Protein 6OTN (pdb70)

Sequence (282 aa):
TIEAVKRKIQVLQQQADDAEERAERLQREVEGERRAREQAEAEVASLNRRIQLVEEELDRAQERLATALRKIQVLQQQADDAEERAERLQREVEGERRAREQAEAEVASLNRRIQLVEEELDRAQERLATALQKLETIEAVKRKIQVLQQQADDAEERAERLQREVEGERRAREQAEAEVASLNRRIQLVEEELDRAQERLATALQKLEECEAVKRKIQVLQQQADDAEERAERLQREVEGERRAREQAEAEVASLNRRIQLVEEELDRAQERLATALQKLE

InterPro domains:
  IPR000533 Tropomyosin [PF00261] (68-284)
  IPR000533 Tropomyosin [PR00194] (85-102)
  IPR000533 Tropomyosin [PR00194] (121-141)
  IPR000533 Tropomyosin [PR00194] (146-174)
  I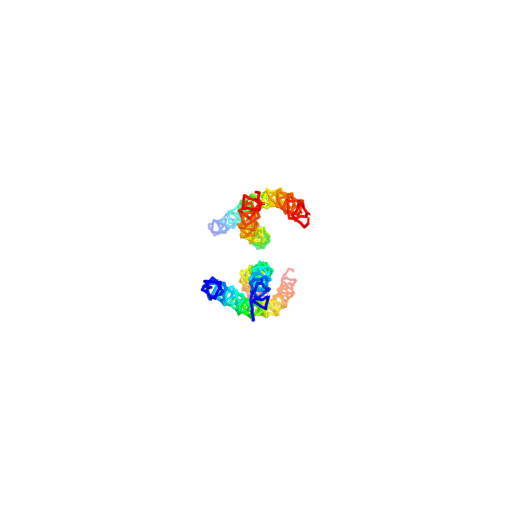PR000533 Tropomyosin [PR00194] (176-199)
  IPR000533 Tropomyosin [PR00194] (232-257)
  IPR000533 Tropomyosin [PS00326] (233-241)

Secondary structure (DSSP, 8-state):
-HHHHHHHHHHHHHHHHHHHHHHHHHHHHHHHHHHHHHHHHHHHHHHHHHHHHHHHHHHHHHHHHHHH-/-HHHHHHHHHHHHHHHHHHHHHHHHHHHHHHHHHHHHHHHHHHHHHHHHHHHHHHHHHHHHHHHTT-/-HHHHHHHHHHHHHHHHHHHHHHHHHHHHHHHHHHHHHHHHHHHHHHHHHHHHHHHHHHHHHHHHHHHHHHHHT-/--HHHHHHHHHHHHHHHHHHHHHHHHHHHHHHHHHHHHHHHHHHHHHHHHHHHHHHHHHHHHHHHHHHHH-

Radius of gyration: 32.32 Å; Cα contacts (8 Å, |Δi|>4): 222; chains: 4; bounding box: 30×49×116 Å

GO terms:
  GO:0001725 stress fiber (C, IDA)
  GO:0005515 protein binding (F, IPI)
  GO:0005739 mitochondrion (C, HTP)
  GO:0005829 cytosol (C, TAS)
  GO:0005856 cytoskeleton (C, TAS)
  GO:0005862 muscle thin filament tropomyosin (C, TAS)
  GO:0070062 extracellular exosome (C, HDA)

Organism: Homo sapiens (NCBI:txid9606)

Structure (mmCIF, N/CA/C/O backbone):
data_6OTN
#
_entry.id   6OTN
#
_cell.length_a   97.201
_cell.length_b   97.201
_cell.length_c   93.100
_cell.angle_alpha   90.000
_cell.angle_beta   90.000
_cell.angle_gamma   90.000
#
_symmetry.space_group_name_H-M   'P 43 21 2'
#
loop_
_entity.id
_entity.type
_entity.pdbx_description
1 polymer 'Tropomyosin alpha-3 chain'
2 non-polymer 'SULFATE ION'
3 water water
#
loop_
_atom_site.group_PDB
_atom_site.id
_atom_site.type_symbol
_atom_site.label_atom_id
_atom_site.label_alt_id
_atom_site.label_comp_id
_atom_site.label_asym_id
_atom_site.label_entity_id
_atom_site.label_seq_id
_atom_site.pdbx_PDB_ins_code
_atom_site.Cartn_x
_atom_site.Cartn_y
_atom_site.Cartn_z
_atom_site.occupancy
_atom_site.B_iso_or_equiv
_atom_site.auth_seq_id
_atom_site.auth_comp_id
_atom_site.auth_asym_id
_atom_site.auth_atom_id
_atom_site.pdbx_PDB_model_num
ATOM 1 N N . THR A 1 7 ? 68.407 62.229 82.641 1.00 131.69 6 THR A N 1
ATOM 2 C CA . THR A 1 7 ? 67.705 62.885 81.546 1.00 130.32 6 THR A CA 1
ATOM 3 C C . THR A 1 7 ? 68.675 63.618 80.633 1.00 129.62 6 THR A C 1
ATOM 4 O O . THR A 1 7 ? 68.431 63.761 79.434 1.00 128.79 6 THR A O 1
ATOM 8 N N . ILE A 1 8 ? 69.781 64.084 81.214 1.00 130.98 7 ILE A N 1
ATOM 9 C CA . ILE A 1 8 ? 70.782 64.802 80.434 1.00 126.98 7 ILE A CA 1
ATOM 10 C C . ILE A 1 8 ? 71.446 63.859 79.437 1.00 124.38 7 ILE A C 1
ATOM 11 O O . ILE A 1 8 ? 71.546 64.158 78.241 1.00 120.55 7 ILE A O 1
ATOM 16 N N . GLU A 1 9 ? 71.914 62.706 79.920 1.00 124.35 8 GLU A N 1
ATOM 17 C CA . GLU A 1 9 ? 72.558 61.732 79.051 1.00 118.33 8 GLU A CA 1
ATOM 18 C C . GLU A 1 9 ? 71.561 61.108 78.082 1.00 110.44 8 GLU A C 1
ATOM 19 O O . GLU A 1 9 ? 71.932 60.752 76.958 1.00 117.36 8 GLU A O 1
ATOM 25 N N . ALA A 1 10 ? 70.294 60.982 78.491 1.00 99.15 9 ALA A N 1
ATOM 26 C CA . ALA A 1 10 ? 69.279 60.405 77.616 1.00 94.92 9 ALA A CA 1
ATOM 27 C C . ALA A 1 10 ? 68.999 61.273 76.398 1.00 94.10 9 ALA A C 1
ATOM 28 O O . ALA A 1 10 ? 68.467 60.769 75.403 1.00 90.85 9 ALA A O 1
ATOM 30 N N . VAL A 1 11 ? 69.346 62.555 76.448 1.00 93.58 10 VAL A N 1
ATOM 31 C CA . VAL A 1 11 ? 69.158 63.431 75.299 1.00 84.84 10 VAL A CA 1
ATOM 32 C C . VAL A 1 11 ? 70.391 63.409 74.408 1.00 83.87 10 VAL A C 1
ATOM 33 O O . VAL A 1 11 ? 70.282 63.418 73.179 1.00 79.23 10 VAL A O 1
ATOM 37 N N . LYS A 1 12 ? 71.573 63.360 75.026 1.00 79.57 11 LYS A N 1
ATOM 38 C CA . LYS A 1 12 ? 72.807 63.188 74.270 1.00 84.03 11 LYS A CA 1
ATOM 39 C C . LYS A 1 12 ? 72.858 61.824 73.593 1.00 84.69 11 LYS A C 1
ATOM 40 O O . LYS A 1 12 ? 73.456 61.688 72.520 1.00 83.17 11 LYS A O 1
ATOM 46 N N . ARG A 1 13 ? 72.229 60.809 74.194 1.00 88.54 12 ARG A N 1
ATOM 47 C CA . ARG A 1 13 ? 72.222 59.480 73.595 1.00 82.53 12 ARG A CA 1
ATOM 48 C C . ARG A 1 13 ? 71.150 59.350 72.520 1.00 70.83 12 ARG A C 1
ATOM 49 O O . ARG A 1 13 ? 71.383 58.713 71.487 1.00 65.45 12 ARG A O 1
ATOM 57 N N . LYS A 1 14 ? 69.970 59.932 72.747 1.00 70.52 13 LYS A N 1
ATOM 58 C CA . LYS A 1 14 ? 68.936 59.915 71.716 1.00 77.16 13 LYS A CA 1
ATOM 59 C C . LYS A 1 14 ? 69.413 60.636 70.461 1.00 72.59 13 LYS A C 1
ATOM 60 O O . LYS A 1 14 ? 69.114 60.214 69.337 1.00 64.15 13 LYS A O 1
ATOM 66 N N . ILE A 1 15 ? 70.188 61.708 70.639 1.00 68.26 14 ILE A N 1
ATOM 67 C CA . ILE A 1 15 ? 70.738 62.439 69.503 1.00 64.09 14 ILE A CA 1
ATOM 68 C C . ILE A 1 15 ? 71.770 61.590 68.769 1.00 65.27 14 ILE A C 1
ATOM 69 O O . ILE A 1 15 ? 71.816 61.574 67.534 1.00 69.40 14 ILE A O 1
ATOM 74 N N . GLN A 1 16 ? 72.609 60.867 69.515 1.00 71.36 15 GLN A N 1
ATOM 75 C CA . GLN A 1 16 ? 73.623 60.021 68.890 1.00 74.88 15 GLN A CA 1
ATOM 76 C C . GLN A 1 16 ? 72.997 58.890 68.086 1.00 74.43 15 GLN A C 1
ATOM 77 O O . GLN A 1 16 ? 73.450 58.584 66.977 1.00 76.59 15 GLN A O 1
ATOM 83 N N . VAL A 1 17 ? 71.953 58.257 68.625 1.00 74.99 16 VAL A N 1
ATOM 84 C CA . VAL A 1 17 ? 71.338 57.132 67.928 1.00 73.10 16 VAL A CA 1
ATOM 85 C C . VAL A 1 17 ? 70.622 57.606 66.667 1.00 69.27 16 VAL A C 1
ATOM 86 O O . VAL A 1 17 ? 70.626 56.917 65.640 1.00 65.93 16 VAL A O 1
ATOM 90 N N . LEU A 1 18 ? 70.019 58.796 66.714 1.00 69.03 17 LEU A N 1
ATOM 91 C CA . LEU A 1 18 ? 69.343 59.329 65.535 1.00 59.34 17 LEU A CA 1
ATOM 92 C C . LEU A 1 18 ? 70.336 59.751 64.459 1.00 65.81 17 LEU A C 1
ATOM 93 O O . LEU A 1 18 ? 70.072 59.578 63.264 1.00 71.25 17 LEU A O 1
ATOM 98 N N . GLN A 1 19 ? 71.483 60.307 64.858 1.00 64.51 18 GLN A N 1
ATOM 99 C CA . GLN A 1 19 ? 72.482 60.696 63.869 1.00 64.68 18 GLN A CA 1
ATOM 100 C C . GLN A 1 19 ? 73.161 59.483 63.242 1.00 62.02 18 GLN A C 1
ATOM 101 O O . GLN A 1 19 ? 73.503 59.510 62.053 1.00 54.19 18 GLN A O 1
ATOM 107 N N . GLN A 1 20 ? 73.357 58.411 64.015 1.00 57.07 19 GLN A N 1
ATOM 108 C CA . GLN A 1 20 ? 73.914 57.188 63.449 1.00 55.77 19 GLN A CA 1
ATOM 109 C C . GLN A 1 20 ? 72.940 56.540 62.475 1.00 57.31 19 GLN A C 1
ATOM 110 O O . GLN A 1 20 ? 73.363 55.927 61.488 1.00 61.23 19 GLN A O 1
ATOM 116 N N . GLN A 1 21 ? 71.639 56.657 62.744 1.00 57.53 20 GLN A N 1
ATOM 117 C CA . GLN A 1 21 ? 70.629 56.133 61.830 1.00 55.27 20 GLN A CA 1
ATOM 118 C C . GLN A 1 21 ? 70.700 56.830 60.475 1.00 49.38 20 GLN A C 1
ATOM 119 O O . GLN A 1 21 ? 70.639 56.182 59.424 1.00 51.93 20 GLN A O 1
ATOM 125 N N . ALA A 1 22 ? 70.829 58.160 60.483 1.00 47.40 21 ALA A N 1
ATOM 126 C CA . ALA A 1 22 ? 70.897 58.906 59.232 1.00 53.37 21 ALA A CA 1
ATOM 127 C C . ALA A 1 22 ? 72.192 58.620 58.481 1.00 55.73 21 ALA A C 1
ATOM 128 O O . ALA A 1 22 ? 72.193 58.536 57.248 1.00 55.14 21 ALA A O 1
ATOM 130 N N . ASP A 1 23 ? 73.304 58.472 59.206 1.00 60.99 22 ASP A N 1
ATOM 131 C CA . ASP A 1 23 ? 74.570 58.144 58.560 1.00 58.26 22 ASP A CA 1
ATOM 132 C C . ASP A 1 23 ? 74.500 56.784 57.876 1.00 59.04 22 ASP A C 1
ATOM 133 O O . ASP A 1 23 ? 74.935 56.630 56.728 1.00 52.59 22 ASP A O 1
ATOM 138 N N . ASP A 1 24 ? 73.960 55.779 58.573 1.00 54.86 23 ASP A N 1
ATOM 139 C CA . ASP A 1 24 ? 73.811 54.459 57.968 1.00 48.25 23 ASP A CA 1
ATOM 140 C C . ASP A 1 24 ? 72.907 54.515 56.744 1.00 45.11 23 ASP A C 1
ATOM 141 O O . ASP A 1 24 ? 73.191 53.878 55.723 1.00 45.54 23 ASP A O 1
ATOM 146 N N . ALA A 1 25 ? 71.809 55.269 56.832 1.00 41.05 24 ALA A N 1
ATOM 147 C CA . ALA A 1 25 ? 70.900 55.397 55.699 1.00 40.95 24 ALA A CA 1
ATOM 148 C C . ALA A 1 25 ? 71.570 56.106 54.529 1.00 51.70 24 ALA A C 1
ATOM 149 O O . ALA A 1 25 ? 71.362 55.737 53.367 1.00 49.36 24 ALA A O 1
ATOM 151 N N . GLU A 1 26 ? 72.376 57.130 54.816 1.00 50.36 25 GLU A N 1
ATOM 152 C CA . GLU A 1 26 ? 73.036 57.866 53.747 1.00 48.46 25 GLU A CA 1
ATOM 153 C C . GLU A 1 26 ? 74.092 57.005 53.063 1.00 56.39 25 GLU A C 1
ATOM 154 O O . GLU A 1 26 ? 74.274 57.086 51.841 1.00 55.55 25 GLU A O 1
ATOM 160 N N . GLU A 1 27 ? 74.790 56.165 53.832 1.00 55.13 26 GLU A N 1
ATOM 161 C CA . GLU A 1 27 ? 75.755 55.241 53.243 1.00 56.00 26 GLU A CA 1
ATOM 162 C C . GLU A 1 27 ? 75.054 54.152 52.443 1.00 54.62 26 GLU A C 1
ATOM 163 O O . GLU A 1 27 ? 75.549 53.728 51.392 1.00 60.02 26 GLU A O 1
ATOM 169 N N . ARG A 1 28 ? 73.906 53.677 52.933 1.00 50.02 27 ARG A N 1
ATOM 170 C CA . ARG A 1 28 ? 73.113 52.723 52.166 1.00 50.49 27 ARG A CA 1
ATOM 171 C C . ARG A 1 28 ? 72.673 53.324 50.839 1.00 46.55 27 ARG A C 1
ATOM 172 O O . ARG A 1 28 ? 72.674 52.640 49.808 1.00 46.66 27 ARG A O 1
ATOM 180 N N . ALA A 1 29 ? 72.304 54.607 50.844 1.00 44.83 28 ALA A N 1
ATOM 181 C CA . ALA A 1 29 ? 71.860 55.258 49.617 1.00 45.32 28 ALA A CA 1
ATOM 182 C C . ALA A 1 29 ? 72.973 55.289 48.577 1.00 47.12 28 ALA A C 1
ATOM 183 O O . ALA A 1 29 ? 72.724 55.068 47.386 1.00 47.35 28 ALA A O 1
ATOM 185 N N . GLU A 1 30 ? 74.207 55.567 49.007 1.00 42.55 29 GLU A N 1
ATOM 186 C CA . GLU A 1 30 ? 75.320 55.569 48.065 1.00 52.23 29 GLU A CA 1
ATOM 187 C C . GLU A 1 30 ? 75.539 54.185 47.466 1.00 55.94 29 GLU A C 1
ATOM 188 O O . GLU A 1 30 ? 75.814 54.062 46.267 1.00 56.83 29 GLU A O 1
ATOM 194 N N . ARG A 1 31 ? 75.411 53.131 48.279 1.00 50.83 30 ARG A N 1
ATOM 195 C CA . ARG A 1 31 ? 75.563 51.782 47.738 1.00 47.60 30 ARG A CA 1
ATOM 196 C C . ARG A 1 31 ? 74.460 51.470 46.735 1.00 44.65 30 ARG A C 1
ATOM 197 O O . ARG A 1 31 ? 74.709 50.842 45.699 1.00 53.46 30 ARG A O 1
ATOM 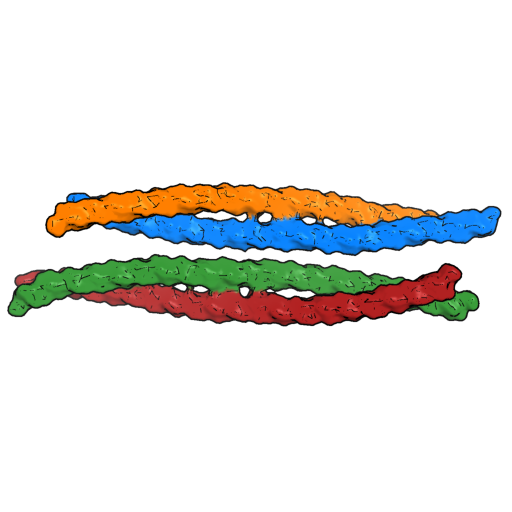205 N N . LEU A 1 32 ? 73.232 51.908 47.025 1.00 39.59 31 LEU A N 1
ATOM 206 C CA . LEU A 1 32 ? 72.116 51.643 46.128 1.00 39.07 31 LEU A CA 1
ATOM 207 C C . LEU A 1 32 ? 72.230 52.445 44.838 1.00 45.23 31 LEU A C 1
ATOM 208 O O . LEU A 1 32 ? 71.777 51.985 43.784 1.00 44.74 31 LEU A O 1
ATOM 213 N N . GLN A 1 33 ? 72.826 53.639 44.898 1.00 45.35 32 GLN A N 1
ATOM 214 C CA . GLN A 1 33 ? 73.019 54.420 43.680 1.00 47.67 32 GLN A CA 1
ATOM 215 C C . GLN A 1 33 ? 73.942 53.697 42.707 1.00 49.15 32 GLN A C 1
ATOM 216 O O . GLN A 1 33 ? 73.696 53.694 41.494 1.00 43.67 32 GLN A O 1
ATOM 222 N N . ARG A 1 34 ? 75.005 53.070 43.223 1.00 43.02 33 ARG A N 1
ATOM 223 C CA . ARG A 1 34 ? 75.866 52.261 42.368 1.00 45.84 33 ARG A CA 1
ATOM 224 C C . ARG A 1 34 ? 75.145 51.001 41.905 1.00 48.72 33 ARG A C 1
ATOM 225 O O . ARG A 1 34 ? 75.398 50.522 40.794 1.00 49.88 33 ARG A O 1
ATOM 233 N N . GLU A 1 35 ? 74.235 50.464 42.734 1.00 54.14 34 GLU A N 1
ATOM 234 C CA . GLU A 1 35 ? 73.440 49.302 42.334 1.00 48.70 34 GLU A CA 1
ATOM 235 C C . GLU A 1 35 ? 72.485 49.652 41.210 1.00 50.77 34 GLU A C 1
ATOM 236 O O . GLU A 1 35 ? 72.270 48.847 40.297 1.00 57.24 34 GLU A O 1
ATOM 242 N N . VAL A 1 36 ? 71.883 50.842 41.269 1.00 42.81 35 VAL A N 1
ATOM 243 C CA . VAL A 1 36 ? 71.029 51.292 40.177 1.00 40.14 35 VAL A CA 1
ATOM 244 C C . VAL A 1 36 ? 71.832 51.376 38.889 1.00 43.08 35 VAL A C 1
ATOM 245 O O . VAL A 1 36 ? 71.401 50.896 37.834 1.00 43.54 35 VAL A O 1
ATOM 249 N N . GLU A 1 37 ? 73.007 52.005 38.957 1.00 39.91 36 GLU A N 1
ATOM 250 C CA . GLU A 1 37 ? 73.836 52.159 37.768 1.00 46.21 36 GLU A CA 1
ATOM 251 C C . GLU A 1 37 ? 74.265 50.810 37.207 1.00 48.51 36 GLU A C 1
ATOM 252 O O . GLU A 1 37 ? 74.333 50.634 35.986 1.00 48.10 36 GLU A O 1
ATOM 258 N N . GLY A 1 38 ? 74.544 49.841 38.082 1.00 41.86 37 GLY A N 1
ATOM 259 C CA . GLY A 1 38 ? 74.912 48.518 37.607 1.00 31.27 37 GLY A CA 1
ATOM 260 C C . GLY A 1 38 ? 73.817 47.874 36.779 1.00 49.86 37 GLY A C 1
ATOM 261 O O . GLY A 1 38 ? 74.087 47.245 35.753 1.00 50.90 37 GLY A O 1
ATOM 262 N N . GLU A 1 39 ? 72.563 48.033 37.207 1.00 37.38 38 GLU A N 1
ATOM 263 C CA . GLU A 1 39 ? 71.449 47.475 36.448 1.00 42.17 38 GLU A CA 1
ATOM 264 C C . GLU A 1 39 ? 71.178 48.284 35.184 1.00 43.44 38 GLU A C 1
ATOM 265 O O . GLU A 1 39 ? 70.829 47.718 34.141 1.00 45.59 38 GLU A O 1
ATOM 271 N N . ARG A 1 40 ? 71.336 49.609 35.254 1.00 34.46 39 ARG A N 1
ATOM 272 C CA . ARG A 1 40 ? 71.118 50.439 34.075 1.00 43.86 39 ARG A CA 1
ATOM 273 C C . ARG A 1 40 ? 72.186 50.191 33.017 1.00 49.63 39 ARG A C 1
ATOM 274 O O . ARG A 1 40 ? 71.883 50.136 31.819 1.00 48.31 39 ARG A O 1
ATOM 282 N N . ARG A 1 41 ? 73.442 50.060 33.443 1.00 39.80 40 ARG A N 1
ATOM 283 C CA . ARG A 1 41 ? 74.522 49.743 32.516 1.00 40.96 40 ARG A CA 1
ATOM 284 C C . ARG A 1 41 ? 74.222 48.457 31.752 1.00 43.41 40 ARG A C 1
ATOM 285 O O . ARG A 1 41 ? 74.365 48.401 30.525 1.00 39.00 40 ARG A O 1
ATOM 293 N N . ALA A 1 42 ? 73.775 47.421 32.463 1.00 38.16 41 ALA A N 1
ATOM 294 C CA . ALA A 1 42 ? 73.423 46.167 31.807 1.00 40.80 41 ALA A CA 1
ATOM 295 C C . ALA A 1 42 ? 72.225 46.342 30.879 1.00 40.40 41 ALA A C 1
ATOM 296 O O . ALA A 1 42 ? 72.188 45.756 29.791 1.00 45.26 41 ALA A O 1
ATOM 298 N N . ARG A 1 43 ? 71.231 47.132 31.297 1.00 42.29 42 ARG A N 1
ATOM 299 C CA . ARG A 1 43 ? 70.069 47.378 30.444 1.00 38.28 42 ARG A CA 1
ATOM 300 C C . ARG A 1 43 ? 70.467 48.047 29.136 1.00 37.73 42 ARG A C 1
ATOM 301 O O . ARG A 1 43 ? 70.066 47.604 28.053 1.00 45.46 42 ARG A O 1
ATOM 309 N N . GLU A 1 44 ? 71.250 49.125 29.217 1.00 37.85 43 GLU A N 1
ATOM 310 C CA . GLU A 1 44 ? 71.620 49.861 28.015 1.00 40.12 43 GLU A CA 1
ATOM 311 C C . GLU A 1 44 ? 72.575 49.069 27.132 1.00 42.14 43 GLU A C 1
ATOM 312 O O . GLU A 1 44 ? 72.628 49.315 25.923 1.00 47.10 43 GLU A O 1
ATOM 318 N N . GLN A 1 45 ? 73.316 48.115 27.702 1.00 44.46 44 GLN A N 1
ATOM 319 C CA . GLN A 1 45 ? 74.072 47.177 26.878 1.00 42.92 44 GLN A CA 1
ATOM 320 C C . GLN A 1 45 ? 73.139 46.286 26.066 1.00 44.41 44 GLN A C 1
ATOM 321 O O . GLN A 1 45 ? 73.373 46.056 24.874 1.00 39.45 44 GLN A O 1
ATOM 327 N N . ALA A 1 46 ? 72.074 45.780 26.695 1.00 48.62 45 ALA A N 1
ATOM 328 C CA . ALA A 1 46 ? 71.114 44.946 25.977 1.00 43.96 45 ALA A CA 1
ATOM 329 C C . ALA A 1 46 ? 70.359 45.753 24.929 1.00 47.63 45 ALA A C 1
ATOM 330 O O . ALA A 1 46 ? 70.110 45.263 23.821 1.00 51.70 45 ALA A O 1
ATOM 332 N N . GLU A 1 47 ? 69.989 46.991 25.263 1.00 39.92 46 GLU A N 1
ATOM 333 C CA . GLU A 1 47 ? 69.265 47.830 24.313 1.00 46.88 46 GLU A CA 1
ATOM 334 C C . GLU A 1 47 ? 70.114 48.120 23.080 1.00 46.98 46 GLU A C 1
ATOM 335 O O . GLU A 1 47 ? 69.592 48.200 21.962 1.00 45.35 46 GLU A O 1
ATOM 341 N N . ALA A 1 48 ? 71.427 48.280 23.265 1.00 45.34 47 ALA A N 1
ATOM 342 C CA . ALA A 1 48 ? 72.313 48.483 22.124 1.00 47.85 47 ALA A CA 1
ATOM 343 C C . ALA A 1 48 ? 72.362 47.241 21.244 1.00 45.66 47 ALA A C 1
ATOM 344 O O . ALA A 1 48 ? 72.376 47.345 20.012 1.00 43.49 47 ALA A O 1
ATOM 346 N N . GLU A 1 49 ? 72.387 46.058 21.860 1.00 38.02 48 GLU A N 1
ATOM 347 C CA . GLU A 1 49 ? 72.363 44.823 21.087 1.00 40.88 48 GLU A CA 1
ATOM 348 C C . GLU A 1 49 ? 71.016 44.613 20.405 1.00 44.81 48 GLU A C 1
ATOM 349 O O . GLU A 1 49 ? 70.961 44.025 19.318 1.00 48.56 48 GLU A O 1
ATOM 355 N N . VAL A 1 50 ? 69.924 45.071 21.024 1.00 44.26 49 VAL A N 1
ATOM 356 C CA . VAL A 1 50 ? 68.621 45.041 20.361 1.00 35.35 49 VAL A CA 1
ATOM 357 C C . VAL A 1 50 ? 68.660 45.861 19.076 1.00 45.26 49 VAL A C 1
ATOM 358 O O . VAL A 1 50 ? 68.230 45.402 18.011 1.00 39.54 49 VAL A O 1
ATOM 362 N N . ALA A 1 51 ? 69.168 47.095 19.162 1.00 35.49 50 ALA A N 1
ATOM 363 C CA . ALA A 1 51 ? 69.265 47.944 17.979 1.00 40.94 50 ALA A CA 1
ATOM 364 C C . ALA A 1 51 ? 70.156 47.313 16.919 1.00 44.32 50 ALA A C 1
ATOM 365 O O . ALA A 1 51 ? 69.852 47.380 15.723 1.00 51.52 50 ALA A O 1
ATOM 367 N N . SER A 1 52 ? 71.263 46.696 17.339 1.00 39.97 51 SER A N 1
ATOM 368 C CA . SER A 1 52 ? 72.141 46.033 16.381 1.00 51.65 51 SER A CA 1
ATOM 369 C C . SER A 1 52 ? 71.441 44.851 15.724 1.00 49.00 51 SER A C 1
ATOM 370 O O . SER A 1 52 ? 71.501 44.687 14.500 1.00 48.45 51 SER A O 1
ATOM 373 N N . LEU A 1 53 ? 70.755 44.028 16.521 1.00 45.72 52 LEU A N 1
ATOM 374 C CA . LEU A 1 53 ? 70.065 42.862 15.978 1.00 42.67 52 LEU A CA 1
ATOM 375 C C . LEU A 1 53 ? 68.937 43.258 15.034 1.00 41.28 52 LEU A C 1
ATOM 376 O O . LEU A 1 53 ? 68.640 42.524 14.085 1.00 41.32 52 LEU A O 1
ATOM 381 N N . ASN A 1 54 ? 68.283 44.395 15.282 1.00 42.88 53 ASN A N 1
ATOM 382 C CA . ASN A 1 54 ? 67.246 44.850 14.361 1.00 46.75 53 ASN A CA 1
ATOM 383 C C . ASN A 1 54 ? 67.845 45.266 13.023 1.00 47.66 53 ASN A C 1
ATOM 384 O O . ASN A 1 54 ? 67.259 45.001 11.967 1.00 55.81 53 ASN A O 1
ATOM 389 N N . ARG A 1 55 ? 69.011 45.920 13.046 1.00 44.61 54 ARG A N 1
ATOM 390 C CA . ARG A 1 55 ? 69.670 46.284 11.795 1.00 47.16 54 ARG A CA 1
ATOM 391 C C . ARG A 1 55 ? 70.161 45.052 11.044 1.00 46.52 54 ARG A C 1
ATOM 392 O O . ARG A 1 55 ? 70.083 45.005 9.812 1.00 56.15 54 ARG A O 1
ATOM 400 N N . ARG A 1 56 ? 70.669 44.042 11.760 1.00 47.65 55 ARG A N 1
ATOM 401 C CA . ARG A 1 56 ? 71.158 42.853 11.066 1.00 51.21 55 ARG A CA 1
ATOM 402 C C . ARG A 1 56 ? 70.010 42.063 10.452 1.00 48.37 55 ARG A C 1
ATOM 403 O O . ARG A 1 56 ? 70.143 41.529 9.345 1.00 51.09 55 ARG A O 1
ATOM 411 N N . ILE A 1 57 ? 68.877 41.975 11.156 1.00 47.58 56 ILE A N 1
ATOM 412 C CA . ILE A 1 57 ? 67.728 41.240 10.633 1.00 54.51 56 ILE A CA 1
ATOM 413 C C . ILE A 1 57 ? 67.228 41.885 9.346 1.00 53.64 56 ILE A C 1
ATOM 414 O O . ILE A 1 57 ? 66.870 41.194 8.385 1.00 53.41 56 ILE A O 1
ATOM 419 N N . GLN A 1 58 ? 67.190 43.219 9.309 1.00 53.94 57 GLN A N 1
ATOM 420 C CA . GLN A 1 58 ? 66.829 43.916 8.080 1.00 57.69 57 GLN A CA 1
ATOM 421 C C . GLN A 1 58 ? 67.843 43.650 6.972 1.00 58.52 57 GLN A C 1
ATOM 422 O O . GLN A 1 58 ? 67.471 43.560 5.795 1.00 57.10 57 GLN A O 1
ATOM 428 N N . LEU A 1 59 ? 69.121 43.504 7.328 1.00 54.21 58 LEU A N 1
ATOM 429 C CA . LEU A 1 59 ? 70.142 43.180 6.335 1.00 51.20 58 LEU A CA 1
ATOM 430 C C . LEU A 1 59 ? 69.932 41.789 5.749 1.00 52.44 58 LEU A C 1
ATOM 431 O O . LEU A 1 59 ? 70.038 41.600 4.531 1.00 53.68 58 LEU A O 1
ATOM 436 N N . VAL A 1 60 ? 69.632 40.802 6.597 1.00 48.41 59 VAL A N 1
ATOM 437 C CA . VAL A 1 60 ? 69.434 39.442 6.104 1.00 50.19 59 VAL A CA 1
ATOM 438 C C . VAL A 1 60 ? 68.174 39.364 5.254 1.00 53.73 59 VAL A C 1
ATOM 439 O O . VAL A 1 60 ? 68.125 38.637 4.255 1.00 63.38 59 VAL A O 1
ATOM 443 N N . GLU A 1 61 ? 67.137 40.112 5.636 1.00 52.18 60 GLU A N 1
ATOM 444 C CA . GLU A 1 61 ? 65.911 40.135 4.845 1.00 59.64 60 GLU A CA 1
ATOM 445 C C . GLU A 1 61 ? 66.150 40.703 3.450 1.00 62.20 60 GLU A C 1
ATOM 446 O O . GLU A 1 61 ? 65.498 40.278 2.490 1.00 71.01 60 GLU A O 1
ATOM 452 N N . GLU A 1 62 ? 67.080 41.654 3.312 1.00 60.78 61 GLU A N 1
ATOM 453 C CA . GLU A 1 62 ? 67.405 42.175 1.987 1.00 61.81 61 GLU A CA 1
ATOM 454 C C . GLU A 1 62 ? 68.213 41.165 1.181 1.00 71.98 61 GLU A C 1
ATOM 455 O O . GLU A 1 62 ? 67.992 41.008 -0.025 1.00 74.06 61 GLU A O 1
ATOM 461 N N . GLU A 1 63 ? 69.160 40.477 1.828 1.00 71.56 62 GLU A N 1
ATOM 462 C CA . GLU A 1 63 ? 69.857 39.384 1.157 1.00 68.90 62 GLU A CA 1
ATOM 463 C C . GLU A 1 63 ? 68.888 38.282 0.757 1.00 73.40 62 GLU A C 1
ATOM 464 O O . GLU A 1 63 ? 69.061 37.651 -0.293 1.00 74.98 62 GLU A O 1
ATOM 470 N N . LEU A 1 64 ? 67.863 38.042 1.576 1.00 75.35 63 LEU A N 1
ATOM 471 C CA . LEU A 1 64 ? 66.866 37.031 1.246 1.00 72.75 63 LEU A CA 1
ATOM 472 C C . LEU A 1 64 ? 66.070 37.434 0.012 1.00 69.99 63 LEU A C 1
ATOM 473 O O . LEU A 1 64 ? 65.845 36.615 -0.887 1.00 63.70 63 LEU A O 1
ATOM 478 N N . ASP A 1 65 ? 65.634 38.695 -0.049 1.00 69.87 64 ASP A N 1
ATOM 479 C CA . ASP A 1 65 ? 64.855 39.155 -1.195 1.00 78.04 64 ASP A CA 1
ATOM 480 C C . ASP A 1 65 ? 65.663 39.059 -2.482 1.00 75.33 64 ASP A C 1
ATOM 481 O O . ASP A 1 65 ? 65.128 38.692 -3.534 1.00 77.48 64 ASP A O 1
ATOM 486 N N . ARG A 1 66 ? 66.955 39.386 -2.417 1.00 76.07 65 ARG A N 1
ATOM 487 C CA . ARG A 1 66 ? 67.810 39.243 -3.591 1.00 81.44 65 ARG A CA 1
ATOM 488 C C . ARG A 1 66 ? 67.927 37.784 -4.011 1.00 78.01 65 ARG A C 1
ATOM 489 O O . ARG A 1 66 ? 67.969 37.476 -5.209 1.00 73.92 65 ARG A O 1
ATOM 497 N N . ALA A 1 67 ? 67.979 36.868 -3.041 1.00 78.06 66 ALA A N 1
ATOM 498 C CA . ALA A 1 67 ? 68.054 35.449 -3.370 1.00 77.85 66 ALA A CA 1
ATOM 499 C C . ALA A 1 67 ? 66.752 34.947 -3.982 1.00 79.83 66 ALA A C 1
ATOM 500 O O . ALA A 1 67 ? 66.771 34.192 -4.962 1.00 73.12 66 ALA A O 1
ATOM 502 N N . GLN A 1 68 ? 65.610 35.355 -3.422 1.00 81.32 67 GLN A N 1
ATOM 503 C CA . GLN A 1 68 ? 64.324 34.926 -3.965 1.00 84.73 67 GLN A CA 1
ATOM 504 C C . GLN A 1 68 ? 64.053 35.546 -5.332 1.00 90.90 67 GLN A C 1
ATOM 505 O O . GLN A 1 68 ? 63.487 34.890 -6.214 1.00 92.35 67 GLN A O 1
ATOM 511 N N . GLU A 1 69 ? 64.429 36.813 -5.522 1.00 93.85 68 GLU A N 1
ATOM 512 C CA . GLU A 1 69 ? 64.240 37.453 -6.821 1.00 102.83 68 GLU A CA 1
ATOM 513 C C . GLU A 1 69 ? 65.021 36.730 -7.912 1.00 105.53 68 GLU A C 1
ATOM 514 O O . GLU A 1 69 ? 64.474 36.409 -8.973 1.00 111.37 68 GLU A O 1
ATOM 520 N N . ARG A 1 70 ? 66.311 36.477 -7.673 1.00 96.61 69 ARG A N 1
ATOM 521 C CA . ARG A 1 70 ? 67.119 35.790 -8.677 1.00 86.29 69 ARG A CA 1
ATOM 522 C C . ARG A 1 70 ? 66.598 34.383 -8.939 1.00 91.31 69 ARG A C 1
ATOM 523 O O . ARG A 1 70 ? 66.648 33.898 -10.075 1.00 99.78 69 ARG A O 1
ATOM 531 N N . LEU A 1 71 ? 66.113 33.703 -7.897 1.00 94.17 70 LEU A N 1
ATOM 532 C CA . LEU A 1 71 ? 65.528 32.379 -8.086 1.00 98.49 70 LEU A CA 1
ATOM 533 C C . LEU A 1 71 ? 64.359 32.433 -9.062 1.00 104.90 70 LEU A C 1
ATOM 534 O O . LEU A 1 71 ? 64.308 31.662 -10.027 1.00 113.49 70 LEU A O 1
ATOM 539 N N . ALA A 1 72 ? 63.396 33.326 -8.813 1.00 106.17 71 ALA A N 1
ATOM 540 C CA . ALA A 1 72 ? 62.275 33.497 -9.734 1.00 108.62 71 ALA A CA 1
ATOM 541 C C . ALA A 1 72 ? 62.756 33.740 -11.160 1.00 112.42 71 ALA A C 1
ATOM 542 O O . ALA A 1 72 ? 62.197 33.190 -12.117 1.00 107.70 71 ALA A O 1
ATOM 544 N N . THR A 1 73 ? 63.787 34.573 -11.322 1.00 110.68 72 THR A N 1
ATOM 545 C CA . THR A 1 73 ? 64.353 34.825 -12.644 1.00 104.24 72 THR A CA 1
ATOM 546 C C . THR A 1 73 ? 65.012 33.572 -13.212 1.00 105.16 72 THR A C 1
ATOM 547 O O . THR A 1 73 ? 64.741 33.178 -14.354 1.00 113.45 72 THR A O 1
ATOM 551 N N . ALA A 1 74 ? 65.893 32.940 -12.430 1.00 98.56 73 ALA A N 1
ATOM 552 C CA . ALA A 1 74 ? 66.657 31.785 -12.895 1.00 96.57 73 ALA A CA 1
ATOM 553 C C . ALA A 1 74 ? 65.772 30.620 -13.315 1.00 110.49 73 ALA A C 1
ATOM 554 O O . ALA A 1 74 ? 66.232 29.749 -14.062 1.00 117.85 73 ALA A O 1
ATOM 556 N N . LEU A 1 75 ? 64.526 30.575 -12.857 1.00 113.72 74 LEU A N 1
ATOM 557 C CA . LEU A 1 75 ? 63.625 29.490 -13.227 1.00 118.88 74 LEU A CA 1
ATOM 558 C C . LEU A 1 75 ? 63.124 29.661 -14.658 1.00 122.36 74 LEU A C 1
ATOM 559 O O . LEU A 1 75 ? 63.431 28.849 -15.534 1.00 127.55 74 LEU A O 1
ATOM 564 N N . ARG B 1 13 ? 63.045 68.771 71.195 1.00 102.92 12 ARG B N 1
ATOM 565 C CA . ARG B 1 13 ? 62.556 69.518 70.041 1.00 106.27 12 ARG B CA 1
ATOM 566 C C . ARG B 1 13 ? 63.653 69.633 68.989 1.00 108.17 12 ARG B C 1
ATOM 567 O O . ARG B 1 13 ? 63.380 69.664 67.789 1.00 105.72 12 ARG B O 1
ATOM 575 N N . LYS B 1 14 ? 64.902 69.690 69.456 1.00 113.97 13 LYS B N 1
ATOM 576 C CA . LYS B 1 14 ? 66.032 69.481 68.559 1.00 114.18 13 LYS B CA 1
ATOM 577 C C . LYS B 1 14 ? 66.044 68.046 68.058 1.00 111.13 13 LYS B C 1
ATOM 578 O O . LYS B 1 14 ? 66.557 67.766 66.968 1.00 112.23 13 LYS B O 1
ATOM 584 N N . ILE B 1 15 ? 65.461 67.135 68.841 1.00 97.65 14 ILE B N 1
ATOM 585 C CA . ILE B 1 15 ? 65.356 65.737 68.444 1.00 86.16 14 ILE B CA 1
ATOM 586 C C . ILE B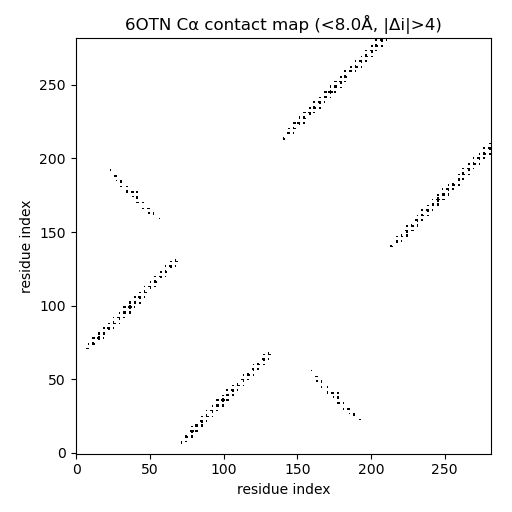 1 15 ? 64.421 65.591 67.250 1.00 82.13 14 ILE B C 1
ATOM 587 O O . ILE B 1 15 ? 64.684 64.802 66.334 1.00 75.73 14 ILE B O 1
ATOM 592 N N . GLN B 1 16 ? 63.330 66.364 67.224 1.00 81.25 15 GLN B N 1
ATOM 593 C CA . GLN B 1 16 ? 62.395 66.279 66.106 1.00 86.67 15 GLN B CA 1
ATOM 594 C C . GLN B 1 16 ? 63.029 66.743 64.802 1.00 86.08 15 GLN B C 1
ATOM 595 O O . GLN B 1 16 ? 62.672 66.240 63.729 1.00 86.89 15 GLN B O 1
ATOM 601 N N . VAL B 1 17 ? 63.979 67.676 64.869 1.00 82.16 16 VAL B N 1
ATOM 602 C CA . VAL B 1 17 ? 64.731 68.028 63.670 1.00 89.29 16 VAL B CA 1
ATOM 603 C C . VAL B 1 17 ? 65.623 66.863 63.256 1.00 88.76 16 VAL B C 1
ATOM 604 O O . VAL B 1 17 ? 65.696 66.503 62.075 1.00 81.04 16 VAL B O 1
ATOM 608 N N . LEU B 1 18 ? 66.304 66.251 64.227 1.00 87.83 17 LEU B N 1
ATOM 609 C CA . LEU B 1 18 ? 67.135 65.088 63.939 1.00 78.59 17 LEU B CA 1
ATOM 610 C C . LEU B 1 18 ? 66.282 63.883 63.552 1.00 71.08 17 LEU B C 1
ATOM 611 O O . LEU B 1 18 ? 66.673 63.087 62.690 1.00 66.53 17 LEU B O 1
ATOM 616 N N . GLN B 1 19 ? 65.116 63.727 64.191 1.00 67.77 18 GLN B N 1
ATOM 617 C CA . GLN B 1 19 ? 64.216 62.629 63.848 1.00 63.91 18 GLN B CA 1
ATOM 618 C C . GLN B 1 19 ? 63.658 62.781 62.439 1.00 64.52 18 GLN B C 1
ATOM 619 O O . GLN B 1 19 ? 63.446 61.780 61.744 1.00 64.48 18 GLN B O 1
ATOM 625 N N . GLN B 1 20 ? 63.420 64.018 61.998 1.00 68.68 19 GLN B N 1
ATOM 626 C CA . GLN B 1 20 ? 62.969 64.235 60.629 1.00 75.92 19 GLN B CA 1
ATOM 627 C C . GLN B 1 20 ? 64.098 63.974 59.641 1.00 72.40 19 GLN B C 1
ATOM 628 O O . GLN B 1 20 ? 63.868 63.434 58.552 1.00 67.09 19 GLN B O 1
ATOM 634 N N . GLN B 1 21 ? 65.325 64.349 60.010 1.00 75.44 20 GLN B N 1
ATOM 635 C CA . GLN B 1 21 ? 66.480 64.075 59.163 1.00 72.62 20 GLN B CA 1
ATOM 636 C C . GLN B 1 21 ? 66.670 62.575 58.963 1.00 68.45 20 GLN B C 1
ATOM 637 O O . GLN B 1 21 ? 66.947 62.119 57.847 1.00 61.06 20 GLN B O 1
ATOM 643 N N . ALA B 1 22 ? 66.520 61.789 60.034 1.00 56.91 21 ALA B N 1
ATOM 644 C CA . ALA B 1 22 ? 66.631 60.341 59.904 1.00 51.63 21 ALA B CA 1
ATOM 645 C C . ALA B 1 22 ? 65.456 59.758 59.129 1.00 55.75 21 ALA B C 1
ATOM 646 O O . ALA B 1 22 ? 65.621 58.766 58.410 1.00 59.48 21 ALA B O 1
ATOM 648 N N . ASP B 1 23 ? 64.267 60.346 59.276 1.00 56.56 22 ASP B N 1
ATOM 649 C CA . ASP B 1 23 ? 63.113 59.905 58.498 1.00 57.40 22 ASP B CA 1
ATOM 650 C C . ASP B 1 23 ? 63.329 60.148 57.009 1.00 55.52 22 ASP B C 1
ATOM 651 O O . ASP B 1 23 ? 63.052 59.275 56.177 1.00 51.62 22 ASP B O 1
ATOM 656 N N . ASP B 1 24 ? 63.825 61.337 56.657 1.00 55.25 23 ASP B N 1
ATOM 657 C CA . ASP B 1 24 ? 64.061 61.668 55.254 1.00 49.47 23 ASP B CA 1
ATOM 658 C C . ASP B 1 24 ? 65.145 60.788 54.646 1.00 54.01 23 ASP B C 1
ATOM 659 O O . ASP B 1 24 ? 65.039 60.380 53.483 1.00 52.04 23 ASP B O 1
ATOM 664 N N . ALA B 1 25 ? 66.201 60.496 55.413 1.00 56.38 24 ALA B N 1
ATOM 665 C CA . ALA B 1 25 ? 67.281 59.651 54.908 1.00 47.49 24 ALA B CA 1
ATOM 666 C C . ALA B 1 25 ? 66.797 58.231 54.646 1.00 55.59 24 ALA B C 1
ATOM 667 O O . ALA B 1 25 ? 67.083 57.653 53.590 1.00 63.68 24 ALA B O 1
ATOM 669 N N . GLU B 1 26 ? 66.051 57.654 55.594 1.00 54.97 25 GLU B N 1
ATOM 670 C CA . GLU B 1 26 ? 65.494 56.321 55.384 1.00 53.91 25 GLU B CA 1
ATOM 671 C C . GLU B 1 26 ? 64.544 56.303 54.198 1.00 57.97 25 GLU B C 1
ATOM 672 O O . GLU B 1 26 ? 64.447 55.295 53.489 1.00 59.66 25 GLU B O 1
ATOM 678 N N . GLU B 1 27 ? 63.842 57.410 53.966 1.00 55.75 26 GLU B N 1
ATOM 679 C CA . GLU B 1 27 ? 62.901 57.479 52.858 1.00 53.65 26 GLU B CA 1
ATOM 680 C C . GLU B 1 27 ? 63.633 57.519 51.519 1.00 59.62 26 GLU B C 1
ATOM 681 O O . GLU B 1 27 ? 63.212 56.867 50.556 1.00 64.40 26 GLU B O 1
ATOM 687 N N . ARG B 1 28 ? 64.724 58.289 51.432 1.00 55.44 27 ARG B N 1
ATOM 688 C CA . ARG B 1 28 ? 65.504 58.322 50.197 1.00 53.36 27 ARG B CA 1
ATOM 689 C C . ARG B 1 28 ? 66.112 56.959 49.885 1.00 51.75 27 ARG B C 1
ATOM 690 O O . ARG B 1 28 ? 66.203 56.566 48.715 1.00 51.10 27 ARG B O 1
ATOM 698 N N . ALA B 1 29 ? 66.538 56.223 50.915 1.00 48.18 28 ALA B N 1
ATOM 699 C CA . ALA B 1 29 ? 67.096 54.894 50.683 1.00 45.44 28 ALA B CA 1
ATOM 700 C C . ALA B 1 29 ? 66.031 53.926 50.184 1.00 51.97 28 ALA B C 1
ATOM 701 O O . ALA B 1 29 ? 66.288 53.129 49.275 1.00 58.30 28 ALA B O 1
ATOM 703 N N . GLU B 1 30 ? 64.833 53.976 50.770 1.00 54.36 29 GLU B N 1
ATOM 704 C CA . GLU B 1 30 ? 63.738 53.143 50.283 1.00 58.71 29 GLU B CA 1
ATOM 705 C C . GLU B 1 30 ? 63.353 53.522 48.862 1.00 56.28 29 GLU B C 1
ATOM 706 O O . GLU B 1 30 ? 63.026 52.653 48.045 1.00 57.96 29 GLU B O 1
ATOM 712 N N . ARG B 1 31 ? 63.381 54.818 48.551 1.00 54.46 30 ARG B N 1
ATOM 713 C CA . ARG B 1 31 ? 63.067 55.255 47.197 1.00 53.05 30 ARG B CA 1
ATOM 714 C C . ARG B 1 31 ? 64.081 54.700 46.204 1.00 53.61 30 ARG B C 1
ATOM 715 O O . ARG B 1 31 ? 63.719 54.291 45.094 1.00 55.10 30 ARG B O 1
ATOM 723 N N . LEU B 1 32 ? 65.356 54.658 46.598 1.00 49.62 31 LEU B N 1
ATOM 724 C CA . LEU B 1 32 ? 66.390 54.099 45.735 1.00 46.18 31 LEU B CA 1
ATOM 725 C C . LEU B 1 32 ? 66.296 52.581 45.637 1.00 51.56 31 LEU B C 1
ATOM 726 O O . LEU B 1 32 ? 66.618 52.011 44.588 1.00 51.62 31 LEU B O 1
ATOM 731 N N . GLN B 1 33 ? 65.878 51.907 46.712 1.00 46.45 32 GLN B N 1
ATOM 732 C CA . GLN B 1 33 ? 65.735 50.455 46.657 1.00 41.25 32 GLN B CA 1
ATOM 733 C C . GLN B 1 33 ? 64.676 50.041 45.643 1.00 49.01 32 GLN B C 1
ATOM 734 O O . GLN B 1 33 ? 64.851 49.054 44.919 1.00 48.85 32 GLN B O 1
ATOM 740 N N . ARG B 1 34 ? 63.571 50.785 45.571 1.00 47.21 33 ARG B N 1
ATOM 741 C CA . ARG B 1 34 ? 62.578 50.502 44.542 1.00 46.97 33 ARG B CA 1
ATOM 742 C C . ARG B 1 34 ? 63.103 50.865 43.160 1.00 58.44 33 ARG B C 1
ATOM 743 O O . ARG B 1 34 ? 62.720 50.237 42.166 1.00 59.42 33 ARG B O 1
ATOM 751 N N . GLU B 1 35 ? 63.984 51.864 43.080 1.00 52.97 34 GLU B N 1
ATOM 752 C CA . GLU B 1 35 ? 64.603 52.201 41.804 1.00 49.66 34 GLU B CA 1
ATOM 753 C C . GLU B 1 35 ? 65.464 51.052 41.296 1.00 52.83 34 GLU B C 1
ATOM 754 O O . GLU B 1 35 ? 65.509 50.789 40.088 1.00 44.56 34 GLU B O 1
ATOM 760 N N . VAL B 1 36 ? 66.149 50.350 42.205 1.00 55.10 35 VAL B N 1
ATOM 761 C CA . VAL B 1 36 ? 66.954 49.197 41.803 1.00 55.00 35 VAL B CA 1
ATOM 762 C C . VAL B 1 36 ? 66.064 48.124 41.196 1.00 58.46 35 VAL B C 1
ATOM 763 O O . VAL B 1 36 ? 66.353 47.582 40.122 1.00 66.41 35 VAL B O 1
ATOM 767 N N . GLU B 1 37 ? 64.958 47.810 41.873 1.00 53.70 36 GLU B N 1
ATOM 768 C CA . GLU B 1 37 ? 64.058 46.773 41.387 1.00 54.21 36 GLU B CA 1
ATOM 769 C C . GLU B 1 37 ? 63.417 47.161 40.061 1.00 55.35 36 GLU B C 1
ATOM 770 O O . GLU B 1 37 ? 63.200 46.299 39.204 1.00 64.40 36 GLU B O 1
ATOM 776 N N . GLY B 1 38 ? 63.140 48.450 39.862 1.00 51.75 37 GLY B N 1
ATOM 777 C CA . GLY B 1 38 ? 62.562 48.884 38.601 1.00 51.23 37 GLY B CA 1
ATOM 778 C C . GLY B 1 38 ? 63.560 48.822 37.463 1.00 53.02 37 GLY B C 1
ATOM 779 O O . GLY B 1 38 ? 63.203 48.496 36.327 1.00 53.06 37 GLY B O 1
ATOM 780 N N . GLU B 1 39 ? 64.822 49.145 37.747 1.00 54.49 38 GLU B N 1
ATOM 781 C CA . GLU B 1 39 ? 65.856 49.037 36.728 1.00 50.56 38 GLU B CA 1
ATOM 782 C C . GLU B 1 39 ? 66.171 47.582 36.413 1.00 55.46 38 GLU B C 1
ATOM 783 O O . GLU B 1 39 ? 66.507 47.255 35.269 1.00 55.43 38 GLU B O 1
ATOM 789 N N . ARG B 1 40 ? 66.079 46.699 37.411 1.00 49.34 39 ARG B N 1
ATOM 790 C CA . ARG B 1 40 ? 66.297 45.279 37.157 1.00 53.10 39 ARG B CA 1
ATOM 791 C C . ARG B 1 40 ? 65.186 44.696 36.291 1.00 58.69 39 ARG B C 1
ATOM 792 O O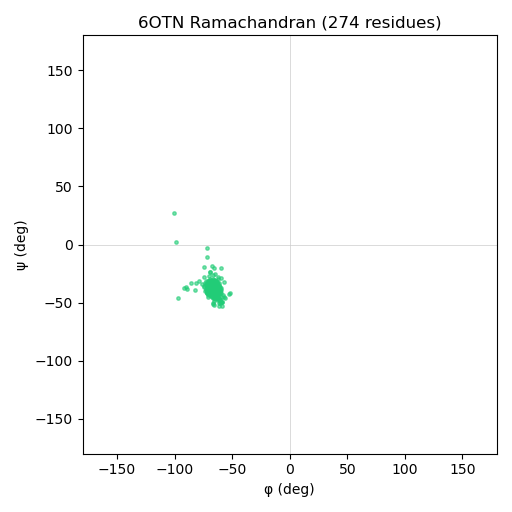 . ARG B 1 40 ? 65.445 43.840 35.438 1.00 62.93 39 ARG B O 1
ATOM 800 N N . ARG B 1 41 ? 63.942 45.150 36.487 1.00 52.85 40 ARG B N 1
ATOM 801 C CA . ARG B 1 41 ? 62.850 44.688 35.634 1.00 53.49 40 ARG B CA 1
ATOM 802 C C . ARG B 1 41 ? 63.044 45.148 34.194 1.00 53.28 40 ARG B C 1
ATOM 803 O O . ARG B 1 41 ? 62.813 44.379 33.253 1.00 59.67 40 ARG B O 1
ATOM 811 N N . ALA B 1 42 ? 63.469 46.398 34.003 1.00 41.17 41 ALA B N 1
ATOM 812 C CA . ALA B 1 42 ? 63.695 46.900 32.653 1.00 44.16 41 ALA B CA 1
ATOM 813 C C . ALA B 1 42 ? 64.880 46.199 32.000 1.00 42.67 41 ALA B C 1
ATOM 814 O O . ALA B 1 42 ? 64.861 45.929 30.794 1.00 48.78 41 ALA B O 1
ATOM 816 N N . ARG B 1 43 ? 65.919 45.899 32.781 1.00 46.40 42 ARG B N 1
ATOM 817 C CA . ARG B 1 43 ? 67.052 45.143 32.257 1.00 43.83 42 ARG B CA 1
ATOM 818 C C . ARG B 1 43 ? 66.621 43.764 31.779 1.00 47.01 42 ARG B C 1
ATOM 819 O O . ARG B 1 43 ? 66.999 43.325 30.685 1.00 54.45 42 ARG B O 1
ATOM 827 N N . GLU B 1 44 ? 65.831 43.062 32.592 1.00 40.03 43 GLU B N 1
ATOM 828 C CA . GLU B 1 44 ? 65.386 41.726 32.218 1.00 43.53 43 GLU B CA 1
ATOM 829 C C . GLU B 1 44 ? 64.496 41.759 30.985 1.00 52.34 43 GLU B C 1
ATOM 830 O O . GLU B 1 44 ? 64.508 40.815 30.186 1.00 66.20 43 GLU B O 1
ATOM 836 N N . GLN B 1 45 ? 63.732 42.838 30.801 1.00 47.98 44 GLN B N 1
ATOM 837 C CA . GLN B 1 45 ? 62.890 42.948 29.615 1.00 45.56 44 GLN B CA 1
ATOM 838 C C . GLN B 1 45 ? 63.731 43.156 28.361 1.00 47.90 44 GLN B C 1
ATOM 839 O O . GLN B 1 45 ? 63.470 42.536 27.323 1.00 42.67 44 GLN B O 1
ATOM 845 N N . ALA B 1 46 ? 64.754 44.012 28.441 1.00 38.39 45 ALA B N 1
ATOM 846 C CA . ALA B 1 46 ? 65.631 44.224 27.295 1.00 40.42 45 ALA B CA 1
ATOM 847 C C . ALA B 1 46 ? 66.434 42.969 26.979 1.00 45.14 45 ALA B C 1
ATOM 848 O O . ALA B 1 46 ? 66.644 42.638 25.806 1.00 50.02 45 ALA B O 1
ATOM 850 N N . GLU B 1 47 ? 66.892 42.257 28.011 1.00 37.98 46 GLU B N 1
ATOM 851 C CA . GLU B 1 47 ? 67.628 41.020 27.780 1.00 41.63 46 GLU B CA 1
ATOM 852 C C . GLU B 1 47 ? 66.727 39.924 27.224 1.00 46.52 46 GLU B C 1
ATOM 853 O O . GLU B 1 47 ? 67.191 39.079 26.449 1.00 51.08 46 GLU B O 1
ATOM 859 N N . ALA B 1 48 ? 65.447 39.916 27.608 1.00 35.18 47 ALA B N 1
ATOM 860 C CA . ALA B 1 48 ? 64.510 38.970 27.011 1.00 41.55 47 ALA B CA 1
ATOM 861 C C . ALA B 1 48 ? 64.289 39.273 25.533 1.00 48.65 47 ALA B C 1
ATOM 862 O O . ALA B 1 48 ? 64.183 38.350 24.716 1.00 50.17 47 ALA B O 1
ATOM 864 N N . GLU B 1 49 ? 64.232 40.557 25.166 1.00 47.30 48 GLU B N 1
ATOM 865 C CA . GLU B 1 49 ? 64.107 40.914 23.756 1.00 48.16 48 GLU B CA 1
ATOM 866 C C . GLU B 1 49 ? 65.354 40.513 22.980 1.00 46.81 48 GLU B C 1
ATOM 867 O O . GLU B 1 49 ? 65.262 40.100 21.817 1.00 50.29 48 GLU B O 1
ATOM 873 N N . VAL B 1 50 ? 66.529 40.632 23.606 1.00 43.57 49 VAL B N 1
ATOM 874 C CA . VAL B 1 50 ? 67.765 40.186 22.962 1.00 42.86 49 VAL B CA 1
ATOM 875 C C . VAL B 1 50 ? 67.684 38.705 22.621 1.00 38.50 49 VAL B C 1
ATOM 876 O O . VAL B 1 50 ? 68.059 38.285 21.519 1.00 41.75 49 VAL B O 1
ATOM 880 N N . ALA B 1 51 ? 67.200 37.888 23.560 1.00 37.21 50 ALA B N 1
ATOM 881 C CA . ALA B 1 51 ? 67.043 36.463 23.289 1.00 42.61 50 ALA B CA 1
ATOM 882 C C . ALA B 1 51 ? 66.071 36.215 22.140 1.00 45.56 50 ALA B C 1
ATOM 883 O O . ALA B 1 51 ? 66.325 35.365 21.277 1.00 48.10 50 ALA B O 1
ATOM 885 N N . SER B 1 52 ? 64.949 36.941 22.116 1.00 42.90 51 SER B N 1
ATOM 886 C CA . SER B 1 52 ? 63.966 36.740 21.054 1.00 44.67 51 SER B CA 1
ATOM 887 C C . SER B 1 52 ? 64.542 37.114 19.696 1.00 45.41 51 SER B C 1
ATOM 888 O O . SER B 1 52 ? 64.356 36.388 18.712 1.00 43.68 51 SER B O 1
ATOM 891 N N . LEU B 1 53 ? 65.249 38.242 19.624 1.00 37.16 52 LEU B N 1
ATOM 892 C CA . LEU B 1 53 ? 65.844 38.651 18.360 1.00 36.77 52 LEU B CA 1
ATOM 893 C C . LEU B 1 53 ? 66.971 37.713 17.945 1.00 42.69 52 LEU B C 1
ATOM 894 O O . LEU B 1 53 ? 67.200 37.517 16.746 1.00 43.91 52 LEU B O 1
ATOM 899 N N . ASN B 1 54 ? 67.681 37.128 18.914 1.00 45.82 53 ASN B N 1
ATOM 900 C CA . ASN B 1 54 ? 68.705 36.139 18.587 1.00 50.37 53 ASN B CA 1
ATOM 901 C C . ASN B 1 54 ? 68.091 34.923 17.909 1.00 52.17 53 ASN B C 1
ATOM 902 O O . ASN B 1 54 ? 68.641 34.396 16.935 1.00 54.72 53 ASN B O 1
ATOM 907 N N . ARG B 1 55 ? 66.944 34.466 18.413 1.00 44.83 54 ARG B N 1
ATOM 908 C CA . ARG B 1 55 ? 66.265 33.333 17.800 1.00 47.40 54 ARG B CA 1
ATOM 909 C C . ARG B 1 55 ? 65.699 33.696 16.435 1.00 43.90 54 ARG B C 1
ATOM 910 O O . ARG B 1 55 ? 65.700 32.864 15.522 1.00 51.40 54 ARG B O 1
ATOM 918 N N . ARG B 1 56 ? 65.237 34.935 16.274 1.00 44.81 55 ARG B N 1
ATOM 919 C CA . ARG B 1 56 ? 64.620 35.350 15.020 1.00 44.17 55 ARG B CA 1
ATOM 920 C C . ARG B 1 56 ? 65.654 35.495 13.909 1.00 48.58 55 ARG B C 1
ATOM 921 O O . ARG B 1 56 ? 65.405 35.087 12.767 1.00 50.92 55 ARG B O 1
ATOM 929 N N . ILE B 1 57 ? 66.821 36.068 14.220 1.00 47.64 56 ILE B N 1
ATOM 930 C CA . ILE B 1 57 ? 67.844 36.238 13.193 1.00 49.06 56 ILE B CA 1
ATOM 931 C C . ILE B 1 57 ? 68.402 34.887 12.756 1.00 50.30 56 ILE B C 1
ATOM 932 O O . ILE B 1 57 ? 68.764 34.706 11.589 1.00 59.33 56 ILE B O 1
ATOM 937 N N . GLN B 1 58 ? 68.496 33.923 13.674 1.00 51.33 57 GLN B N 1
ATOM 938 C CA . GLN B 1 58 ? 68.974 32.599 13.295 1.00 54.67 57 GLN B CA 1
ATOM 939 C C . GLN B 1 58 ? 68.020 31.933 12.310 1.00 58.00 57 GLN B C 1
ATOM 940 O O . GLN B 1 58 ? 68.454 31.218 11.398 1.00 57.76 57 GLN B O 1
ATOM 946 N N . LEU B 1 59 ? 66.715 32.168 12.471 1.00 56.29 58 LEU B N 1
ATOM 947 C CA . LEU B 1 59 ? 65.732 31.566 11.575 1.00 57.17 58 LEU B CA 1
ATOM 948 C C . LEU B 1 59 ? 65.800 32.164 10.173 1.00 59.63 58 LEU B C 1
ATOM 949 O O . LEU B 1 59 ? 65.716 31.432 9.178 1.00 62.30 58 LEU B O 1
ATOM 954 N N . VAL B 1 60 ? 65.953 33.487 10.062 1.00 51.43 59 VAL B N 1
ATOM 955 C CA . VAL B 1 60 ? 66.020 34.098 8.737 1.00 51.04 59 VAL B CA 1
ATOM 956 C C . VAL B 1 60 ? 67.339 33.754 8.057 1.00 55.10 59 VAL B C 1
ATOM 957 O O . VAL B 1 60 ? 67.392 33.581 6.834 1.00 59.38 59 VAL B O 1
ATOM 961 N N . GLU B 1 61 ? 68.424 33.651 8.829 1.00 54.27 60 GLU B N 1
ATOM 962 C CA . GLU B 1 61 ? 69.686 33.205 8.249 1.00 58.13 60 GLU B CA 1
ATOM 963 C C . GLU B 1 61 ? 69.584 31.773 7.743 1.00 64.40 60 GLU B C 1
ATOM 964 O O . GLU B 1 61 ? 70.249 31.412 6.764 1.00 60.64 60 GLU B O 1
ATOM 970 N N . GLU B 1 62 ? 68.766 30.943 8.395 1.00 58.25 61 GLU B N 1
ATOM 971 C CA . GLU B 1 62 ? 68.524 29.599 7.882 1.00 62.55 61 GLU B CA 1
ATOM 972 C C . GLU B 1 62 ? 67.672 29.648 6.621 1.00 68.91 61 GLU B C 1
ATOM 973 O O . GLU B 1 62 ? 67.920 28.899 5.669 1.00 79.87 61 GLU B O 1
ATOM 979 N N . GLU B 1 63 ? 66.655 30.514 6.602 1.00 68.75 62 GLU B N 1
ATOM 980 C CA . GLU B 1 63 ? 65.859 30.699 5.393 1.00 71.61 62 GLU B CA 1
ATOM 981 C C . GLU B 1 63 ? 66.719 31.200 4.239 1.00 73.48 62 GLU B C 1
ATOM 982 O O . GLU B 1 63 ? 66.524 30.793 3.088 1.00 76.39 62 GLU B O 1
ATOM 988 N N . LEU B 1 64 ? 67.678 32.084 4.530 1.00 70.83 63 LEU B N 1
ATOM 989 C CA . LEU B 1 64 ? 68.560 32.594 3.485 1.00 67.08 63 LEU B CA 1
ATOM 990 C C . LEU B 1 64 ? 69.471 31.500 2.946 1.00 71.49 63 LEU B C 1
ATOM 991 O O . LEU B 1 64 ? 69.671 31.400 1.729 1.00 79.84 63 LEU B O 1
ATOM 996 N N . ASP B 1 65 ? 70.041 30.682 3.834 1.00 70.53 64 ASP B N 1
ATOM 997 C CA . ASP B 1 65 ? 70.899 29.591 3.384 1.00 80.12 64 ASP B CA 1
ATOM 998 C C . ASP B 1 65 ? 70.151 28.652 2.451 1.00 82.75 64 ASP B C 1
ATOM 999 O O . ASP B 1 65 ? 70.682 28.238 1.415 1.00 82.59 64 ASP B O 1
ATOM 1004 N N . ARG B 1 66 ? 68.908 28.304 2.801 1.00 79.70 65 ARG B N 1
ATOM 1005 C CA . ARG B 1 66 ? 68.101 27.477 1.914 1.00 84.35 65 ARG B CA 1
ATOM 1006 C C . ARG B 1 66 ? 67.758 28.201 0.620 1.00 85.46 65 ARG B C 1
ATOM 1007 O O . ARG B 1 66 ? 67.674 27.568 -0.437 1.00 85.20 65 ARG B O 1
ATOM 1015 N N . ALA B 1 67 ? 67.569 29.524 0.673 1.00 81.84 66 ALA B N 1
ATOM 1016 C CA . ALA B 1 67 ? 67.229 30.258 -0.539 1.00 79.46 66 ALA B CA 1
ATOM 1017 C C . ALA B 1 67 ? 68.422 30.343 -1.481 1.00 81.81 66 ALA B C 1
ATOM 1018 O O . ALA B 1 67 ? 68.259 30.291 -2.705 1.00 87.12 66 ALA B O 1
ATOM 1020 N N . GLN B 1 68 ? 69.633 30.469 -0.931 1.00 80.05 67 GLN B N 1
ATOM 1021 C CA . GLN B 1 68 ? 70.824 30.480 -1.770 1.00 86.21 67 GLN B CA 1
ATOM 1022 C C . GLN B 1 68 ? 71.177 29.082 -2.253 1.00 94.31 67 GLN B C 1
ATOM 1023 O O . GLN B 1 68 ? 71.688 28.924 -3.368 1.00 94.54 67 GLN B O 1
ATOM 1029 N N . GLU B 1 69 ? 70.916 28.066 -1.429 1.00 92.80 68 GLU B N 1
ATOM 1030 C CA . GLU B 1 69 ? 71.165 26.689 -1.838 1.00 98.26 68 GLU B CA 1
ATOM 1031 C C . GLU B 1 69 ? 70.218 26.276 -2.959 1.00 97.48 68 GLU B C 1
ATOM 1032 O O . GLU B 1 69 ? 70.619 25.571 -3.892 1.00 96.94 68 GLU B O 1
ATOM 1038 N N . ARG B 1 70 ? 68.954 26.706 -2.882 1.00 93.13 69 ARG B N 1
ATOM 1039 C CA . ARG B 1 70 ? 68.020 26.465 -3.977 1.00 89.36 69 ARG B CA 1
ATOM 1040 C C . ARG B 1 70 ? 68.462 27.195 -5.235 1.00 98.99 69 ARG B C 1
ATOM 1041 O O . ARG B 1 70 ? 68.373 26.655 -6.345 1.00 97.30 69 ARG B O 1
ATOM 1049 N N . LEU B 1 71 ? 68.930 28.434 -5.075 1.00 101.21 70 LEU B N 1
ATOM 1050 C CA . LEU B 1 71 ? 69.450 29.198 -6.202 1.00 95.82 70 LEU B CA 1
ATOM 1051 C C . LEU B 1 71 ? 70.631 28.485 -6.847 1.00 97.81 70 LEU B C 1
ATOM 1052 O O . LEU B 1 71 ? 70.787 28.509 -8.074 1.00 90.74 70 LEU B O 1
ATOM 1057 N N . ALA B 1 72 ? 71.474 27.848 -6.032 1.00 100.85 71 ALA B N 1
ATOM 1058 C CA . ALA B 1 72 ? 72.609 27.109 -6.574 1.00 107.56 71 ALA B CA 1
ATOM 1059 C C . ALA B 1 72 ? 72.151 25.920 -7.408 1.00 113.65 71 ALA B C 1
ATOM 1060 O O . ALA B 1 72 ? 72.707 25.662 -8.480 1.00 113.75 71 ALA B O 1
ATOM 1062 N N . THR B 1 73 ? 71.137 25.186 -6.941 1.00 120.11 72 THR B N 1
ATOM 1063 C CA . THR B 1 73 ? 70.636 24.053 -7.714 1.00 125.09 72 THR B CA 1
ATOM 1064 C C . THR B 1 73 ? 70.024 24.508 -9.032 1.00 127.22 72 THR B C 1
ATOM 1065 O O . THR B 1 73 ? 70.148 23.820 -10.052 1.00 134.21 72 THR B O 1
ATOM 1069 N N . ALA B 1 74 ? 69.359 25.666 -9.035 1.00 118.60 73 ALA B N 1
ATOM 1070 C CA . ALA B 1 74 ? 68.771 26.167 -10.272 1.00 108.11 73 ALA B CA 1
ATOM 1071 C C . ALA B 1 74 ? 69.851 26.645 -11.235 1.00 111.12 73 ALA B C 1
ATOM 1072 O O . ALA B 1 74 ? 69.805 26.344 -12.434 1.00 114.55 73 ALA B O 1
ATOM 1074 N N . LEU B 1 75 ? 70.827 27.406 -10.731 1.00 113.32 74 LEU B N 1
ATOM 1075 C CA . LEU B 1 75 ? 71.945 27.825 -11.573 1.00 119.81 74 LEU B CA 1
ATOM 1076 C C . LEU B 1 75 ? 72.786 26.632 -12.013 1.00 140.27 74 LEU B C 1
ATOM 1077 O O . LEU B 1 75 ? 73.265 26.590 -13.152 1.00 137.13 74 LEU B O 1
ATOM 1082 N N . GLN B 1 76 ? 73.000 25.663 -11.116 1.00 165.64 75 GLN B N 1
ATOM 1083 C CA . GLN B 1 76 ? 73.807 24.502 -11.482 1.00 173.36 75 GLN B CA 1
ATOM 1084 C C . GLN B 1 76 ? 73.111 23.652 -12.537 1.00 171.03 75 GLN B C 1
ATOM 1085 O O . GLN B 1 76 ? 73.775 23.062 -13.396 1.00 174.09 75 GLN B O 1
ATOM 1091 N N . LYS B 1 77 ? 71.782 23.587 -12.493 1.00 153.43 76 LYS B N 1
ATOM 1092 C CA . LYS B 1 77 ? 70.977 22.913 -13.503 1.00 141.79 76 LYS B CA 1
ATOM 1093 C C . LYS B 1 77 ? 70.943 23.681 -14.824 1.00 144.17 76 LYS B C 1
ATOM 1094 O O . LYS B 1 77 ? 70.354 23.200 -15.800 1.00 145.77 76 LYS B O 1
ATOM 1100 N N . LEU B 1 78 ? 71.575 24.853 -14.877 1.00 146.99 77 LEU B N 1
ATOM 1101 C CA . LEU B 1 78 ? 71.639 25.678 -16.078 1.00 151.75 77 LEU B CA 1
ATOM 1102 C C . LEU B 1 78 ? 72.871 25.383 -16.928 1.00 161.31 77 LEU B C 1
ATOM 1103 O O . LEU B 1 78 ? 72.783 25.408 -18.162 1.00 167.70 77 LEU B O 1
ATOM 1108 N N . GLU B 1 79 ? 74.018 25.107 -16.308 1.00 161.06 78 GLU B N 1
ATOM 1109 C CA . GLU B 1 79 ? 75.221 24.787 -17.078 1.00 160.31 78 GLU B CA 1
ATOM 1110 C C . GLU B 1 79 ? 75.049 23.464 -17.817 1.00 157.28 78 GLU B C 1
ATOM 1111 O O . GLU B 1 79 ? 74.086 22.731 -17.587 1.00 152.21 78 GLU B O 1
ATOM 1117 N N . THR C 1 7 ? 84.135 40.410 -35.015 1.00 147.13 6 THR C N 1
ATOM 1118 C CA . THR C 1 7 ? 84.251 40.731 -33.596 1.00 146.86 6 THR C CA 1
ATOM 1119 C C . THR C 1 7 ? 82.978 40.340 -32.846 1.00 147.07 6 THR C C 1
ATOM 1120 O O . THR C 1 7 ? 82.753 40.777 -31.718 1.00 148.25 6 THR C O 1
ATOM 1124 N N . ILE C 1 8 ? 82.142 39.527 -33.496 1.00 150.38 7 ILE C 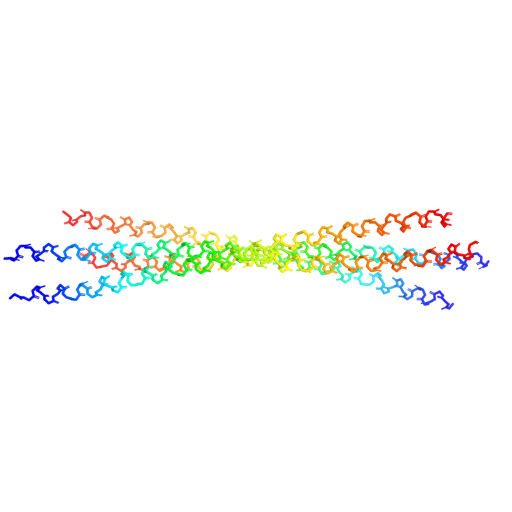N 1
ATOM 1125 C CA . ILE C 1 8 ? 80.869 39.122 -32.903 1.00 154.41 7 ILE C CA 1
ATOM 1126 C C . ILE C 1 8 ? 81.089 38.263 -31.659 1.00 159.74 7 ILE C C 1
ATOM 1127 O O . ILE C 1 8 ? 80.481 38.504 -30.609 1.00 159.11 7 ILE C O 1
ATOM 1132 N N . GLU C 1 9 ? 81.952 37.247 -31.754 1.00 161.34 8 GLU C N 1
ATOM 1133 C CA . GLU C 1 9 ? 82.147 36.336 -30.631 1.00 156.11 8 GLU C CA 1
ATOM 1134 C C . GLU C 1 9 ? 82.763 37.036 -29.426 1.00 144.02 8 GLU C C 1
ATOM 1135 O O . GLU C 1 9 ? 82.487 36.655 -28.283 1.00 142.29 8 GLU C O 1
ATOM 1141 N N . ALA C 1 10 ? 83.595 38.054 -29.655 1.00 137.24 9 ALA C N 1
ATOM 1142 C CA . ALA C 1 10 ? 84.164 38.809 -28.545 1.00 135.85 9 ALA C CA 1
ATOM 1143 C C . ALA C 1 10 ? 83.109 39.612 -27.795 1.00 132.92 9 ALA C C 1
ATOM 1144 O O . ALA C 1 10 ? 83.352 40.021 -26.654 1.00 122.71 9 ALA C O 1
ATOM 1146 N N . VAL C 1 11 ? 81.951 39.838 -28.408 1.00 134.86 10 VAL C N 1
ATOM 1147 C CA . VAL C 1 11 ? 80.878 40.620 -27.800 1.00 127.84 10 VAL C CA 1
ATOM 1148 C C . VAL C 1 11 ? 79.926 39.747 -26.987 1.00 126.73 10 VAL C C 1
ATOM 1149 O O . VAL C 1 11 ? 79.447 40.165 -25.929 1.00 131.83 10 VAL C O 1
ATOM 1153 N N . LYS C 1 12 ? 79.651 38.523 -27.444 1.00 120.04 11 LYS C N 1
ATOM 1154 C CA . LYS C 1 12 ? 78.805 37.619 -26.668 1.00 114.41 11 LYS C CA 1
ATOM 1155 C C . LYS C 1 12 ? 79.430 37.274 -25.320 1.00 116.60 11 LYS C C 1
ATOM 1156 O O . LYS C 1 12 ? 78.709 37.014 -24.350 1.00 113.97 11 LYS C O 1
ATOM 1162 N N . ARG C 1 13 ? 80.763 37.265 -25.238 1.00 118.15 12 ARG C N 1
ATOM 1163 C CA . ARG C 1 13 ? 81.437 37.014 -23.969 1.00 111.68 12 ARG C CA 1
ATOM 1164 C C . ARG C 1 13 ? 81.507 38.267 -23.105 1.00 111.52 12 ARG C C 1
ATOM 1165 O O . ARG C 1 13 ? 81.475 38.167 -21.874 1.00 110.20 12 ARG C O 1
ATOM 1173 N N . LYS C 1 14 ? 81.622 39.444 -23.730 1.00 108.89 13 LYS C N 1
ATOM 1174 C CA . LYS C 1 14 ? 81.660 40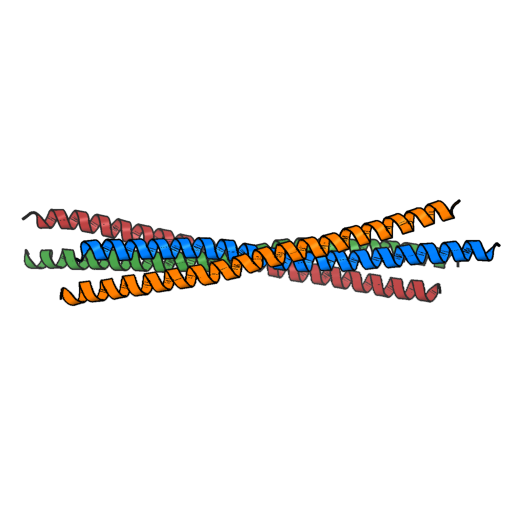.698 -22.982 1.00 100.92 13 LYS C CA 1
ATOM 1175 C C . LYS C 1 14 ? 80.427 40.871 -22.100 1.00 97.45 13 LYS C C 1
ATOM 1176 O O . LYS C 1 14 ? 80.517 41.470 -21.022 1.00 97.44 13 LYS C O 1
ATOM 1182 N N . ILE C 1 15 ? 79.274 40.356 -22.531 1.00 95.15 14 ILE C N 1
ATOM 1183 C CA . ILE C 1 15 ? 78.080 40.427 -21.694 1.00 91.74 14 ILE C CA 1
ATOM 1184 C C . ILE C 1 15 ? 78.261 39.590 -20.435 1.00 96.68 14 ILE C C 1
ATOM 1185 O O . ILE C 1 15 ? 77.876 40.004 -19.335 1.00 92.45 14 ILE C O 1
ATOM 1190 N N . GLN C 1 16 ? 78.866 38.409 -20.572 1.00 97.61 15 GLN C N 1
ATOM 1191 C CA . GLN C 1 16 ? 79.040 37.532 -19.421 1.00 95.76 15 GLN C CA 1
ATOM 1192 C C . GLN C 1 16 ? 79.973 38.155 -18.387 1.00 92.44 15 GLN C C 1
ATOM 1193 O O . GLN C 1 16 ? 79.713 38.072 -17.181 1.00 100.45 15 GLN C O 1
ATOM 1199 N N . VAL C 1 17 ? 81.065 38.782 -18.838 1.00 91.22 16 VAL C N 1
ATOM 1200 C CA . VAL C 1 17 ? 82.019 39.369 -17.899 1.00 89.84 16 VAL C CA 1
ATOM 1201 C C . VAL C 1 17 ? 81.420 40.588 -17.206 1.00 79.37 16 VAL C C 1
ATOM 1202 O O . VAL C 1 17 ? 81.723 40.853 -16.036 1.00 73.73 16 VAL C O 1
ATOM 1206 N N . LEU C 1 18 ? 80.573 41.354 -17.903 1.00 80.47 17 LEU C N 1
ATOM 1207 C CA . LEU C 1 18 ? 79.921 42.490 -17.262 1.00 76.96 17 LEU C CA 1
ATOM 1208 C C . LEU C 1 18 ? 78.893 42.021 -16.241 1.00 84.52 17 LEU C C 1
ATOM 1209 O O . LEU C 1 18 ? 78.723 42.647 -15.188 1.00 86.40 17 LEU C O 1
ATOM 1214 N N . GLN C 1 19 ? 78.206 40.913 -16.531 1.00 78.72 18 GLN C N 1
ATOM 1215 C CA . GLN C 1 19 ? 77.269 40.362 -15.562 1.00 74.42 18 GLN C CA 1
ATOM 1216 C C . GLN C 1 19 ? 78.004 39.770 -14.368 1.00 75.03 18 GLN C C 1
ATOM 1217 O O . GLN C 1 19 ? 77.508 39.839 -13.238 1.00 67.81 18 GLN C O 1
ATOM 1223 N N . GLN C 1 20 ? 79.188 39.195 -14.597 1.00 81.20 19 GLN C N 1
ATOM 1224 C CA . GLN C 1 20 ? 80.007 38.709 -13.492 1.00 87.09 19 GLN C CA 1
ATOM 1225 C C . GLN C 1 20 ? 80.538 39.865 -12.654 1.00 85.89 19 GLN C C 1
ATOM 1226 O O . GLN C 1 20 ? 80.653 39.753 -11.428 1.00 80.00 19 GLN C O 1
ATOM 1232 N N . GLN C 1 21 ? 80.864 40.984 -13.303 1.00 87.76 20 GLN C N 1
ATOM 1233 C CA . GLN C 1 21 ? 81.335 42.163 -12.583 1.00 78.71 20 GLN C CA 1
ATOM 1234 C C . GLN C 1 21 ? 80.260 42.716 -11.655 1.00 72.10 20 GLN C C 1
ATOM 1235 O O . GLN C 1 21 ? 80.543 43.066 -10.503 1.00 73.93 20 GLN C O 1
ATOM 1241 N N . ALA C 1 22 ? 79.018 42.807 -12.140 1.00 73.89 21 ALA C N 1
ATOM 1242 C CA . ALA C 1 22 ? 77.933 43.329 -11.313 1.00 66.08 21 ALA C CA 1
ATOM 1243 C C . ALA C 1 22 ? 77.611 42.383 -10.164 1.00 74.71 21 ALA C C 1
ATOM 1244 O O . ALA C 1 22 ? 77.293 42.829 -9.055 1.00 76.11 21 ALA C O 1
ATOM 1246 N N . ASP C 1 23 ? 77.680 41.074 -10.414 1.00 79.57 22 ASP C N 1
ATOM 1247 C CA . ASP C 1 23 ? 77.460 40.098 -9.351 1.00 76.36 22 ASP C CA 1
ATOM 1248 C C . ASP C 1 23 ? 78.517 40.234 -8.262 1.00 71.30 22 ASP C C 1
ATOM 1249 O O . ASP C 1 23 ? 78.201 40.229 -7.067 1.00 77.55 22 ASP C O 1
ATOM 1254 N N . ASP C 1 24 ? 79.785 40.351 -8.664 1.00 66.36 23 ASP C N 1
ATOM 1255 C CA . ASP C 1 24 ? 80.865 40.526 -7.700 1.00 68.78 23 ASP C CA 1
ATOM 1256 C C . ASP C 1 24 ? 80.684 41.806 -6.894 1.00 73.31 23 ASP C C 1
ATOM 1257 O O . ASP C 1 24 ? 80.899 41.818 -5.675 1.00 70.52 23 ASP C O 1
ATOM 1262 N N . ALA C 1 25 ? 80.290 42.895 -7.559 1.00 69.90 24 ALA C N 1
ATOM 1263 C CA . ALA C 1 25 ? 80.076 44.157 -6.858 1.00 58.47 24 ALA C CA 1
ATOM 1264 C C . ALA C 1 25 ? 78.919 44.056 -5.872 1.00 54.39 24 ALA C C 1
ATOM 1265 O O . ALA C 1 25 ? 78.986 44.603 -4.766 1.00 58.28 24 ALA C O 1
ATOM 1267 N N . GLU C 1 26 ? 77.843 43.366 -6.258 1.00 54.36 25 GLU C N 1
ATOM 1268 C CA . GLU C 1 26 ? 76.699 43.233 -5.364 1.00 64.15 25 GLU C CA 1
ATOM 1269 C C . GLU C 1 26 ? 77.040 42.356 -4.166 1.00 70.61 25 GLU C C 1
ATOM 1270 O O . GLU C 1 26 ? 76.590 42.621 -3.044 1.00 71.24 25 GLU C O 1
ATOM 1276 N N . GLU C 1 27 ? 77.844 41.314 -4.383 1.00 66.13 26 GLU C N 1
ATOM 1277 C CA . GLU C 1 27 ? 78.291 40.481 -3.273 1.00 65.51 26 GLU C CA 1
ATOM 1278 C C . GLU C 1 27 ? 79.267 41.240 -2.381 1.00 64.38 26 GLU C C 1
ATOM 1279 O O . GLU C 1 27 ? 79.253 41.080 -1.154 1.00 58.24 26 GLU C O 1
ATOM 1285 N N . ARG C 1 28 ? 80.129 42.062 -2.983 1.00 58.61 27 ARG C N 1
ATOM 1286 C CA . ARG C 1 28 ? 81.010 42.920 -2.198 1.00 52.88 27 ARG C CA 1
ATOM 1287 C C . ARG C 1 28 ? 80.213 43.899 -1.345 1.00 58.77 27 ARG C C 1
ATOM 1288 O O . ARG C 1 28 ? 80.564 44.155 -0.186 1.00 57.78 27 ARG C O 1
ATOM 1296 N N . ALA C 1 29 ? 79.131 44.454 -1.900 1.00 51.78 28 ALA C N 1
ATOM 1297 C CA . ALA C 1 29 ? 78.327 45.420 -1.158 1.00 44.08 28 ALA C CA 1
ATOM 1298 C C . ALA C 1 29 ? 77.680 44.786 0.067 1.00 47.87 28 ALA C C 1
ATOM 1299 O O . ALA C 1 29 ? 77.663 45.385 1.149 1.00 50.47 28 ALA C O 1
ATOM 1301 N N . GLU C 1 30 ? 77.143 43.572 -0.080 1.00 48.02 29 GLU C N 1
ATOM 1302 C CA . GLU C 1 30 ? 76.549 42.888 1.064 1.00 47.32 29 GLU C CA 1
ATOM 1303 C C . GLU C 1 30 ? 77.598 42.602 2.130 1.00 48.21 29 GLU C C 1
ATOM 1304 O O . GLU C 1 30 ? 77.326 42.717 3.330 1.00 61.53 29 GLU C O 1
ATOM 1310 N N . ARG C 1 31 ? 78.805 42.230 1.705 1.00 49.08 30 ARG C N 1
ATOM 1311 C CA . ARG C 1 31 ? 79.904 42.022 2.642 1.00 46.65 30 ARG C CA 1
ATOM 1312 C C . ARG C 1 31 ? 80.279 43.314 3.361 1.00 47.48 30 ARG C C 1
ATOM 1313 O O . ARG C 1 31 ? 80.573 43.300 4.563 1.00 57.68 30 ARG C O 1
ATOM 1321 N N . LEU C 1 32 ? 80.274 44.444 2.648 1.00 53.41 31 LEU C N 1
ATOM 1322 C CA . LEU C 1 32 ? 80.605 45.716 3.287 1.00 45.44 31 LEU C CA 1
ATOM 1323 C C . LEU C 1 32 ? 79.493 46.200 4.210 1.00 43.13 31 LEU C C 1
ATOM 1324 O O . LEU C 1 32 ? 79.771 46.867 5.212 1.00 46.31 31 LEU C O 1
ATOM 1329 N N . GLN C 1 33 ? 78.234 45.890 3.890 1.00 41.38 32 GLN C N 1
ATOM 1330 C CA . GLN C 1 33 ? 77.140 46.280 4.772 1.00 40.94 32 GLN C CA 1
ATOM 1331 C C . GLN C 1 33 ? 77.266 45.607 6.130 1.00 51.14 32 GLN C C 1
ATOM 1332 O O . GLN C 1 33 ? 76.989 46.223 7.166 1.00 52.69 32 GLN C O 1
ATOM 1338 N N . ARG C 1 34 ? 77.678 44.339 6.149 1.00 48.50 33 ARG C N 1
ATOM 1339 C CA . ARG C 1 34 ? 77.919 43.682 7.429 1.00 51.97 33 ARG C CA 1
ATOM 1340 C C . ARG C 1 34 ? 79.159 44.236 8.117 1.00 51.76 33 ARG C C 1
ATOM 1341 O O . ARG C 1 34 ? 79.221 44.267 9.351 1.00 57.02 33 ARG C O 1
ATOM 1349 N N . GLU C 1 35 ? 80.153 44.672 7.346 1.00 50.88 34 GLU C N 1
ATOM 1350 C CA . GLU C 1 35 ? 81.302 45.334 7.947 1.00 41.03 34 GLU C CA 1
ATOM 1351 C C . GLU C 1 35 ? 80.911 46.676 8.576 1.00 39.95 34 GLU C C 1
ATOM 1352 O O . GLU C 1 35 ? 81.406 47.025 9.654 1.00 47.44 34 GLU C O 1
ATOM 1358 N N . VAL C 1 36 ? 80.023 47.438 7.926 1.00 39.56 35 VAL C N 1
ATOM 1359 C CA . VAL C 1 36 ? 79.527 48.681 8.526 1.00 40.61 35 VAL C CA 1
ATOM 1360 C C . VAL C 1 36 ? 78.846 48.393 9.860 1.00 52.36 35 VAL C C 1
ATOM 1361 O O . VAL C 1 36 ? 79.140 49.028 10.881 1.00 50.17 35 VAL C O 1
ATOM 1365 N N . GLU C 1 37 ? 77.930 47.420 9.874 1.00 51.02 36 GLU C N 1
ATOM 1366 C CA . GLU C 1 37 ? 77.219 47.091 11.105 1.00 42.28 36 GLU C CA 1
ATOM 1367 C C . GLU C 1 37 ? 78.176 46.595 12.184 1.00 46.06 36 GLU C C 1
ATOM 1368 O O . GLU C 1 37 ? 77.988 46.886 13.371 1.00 55.95 36 GLU C O 1
ATOM 1374 N N . GLY C 1 38 ? 79.209 45.847 11.791 1.00 41.30 37 GLY C N 1
ATOM 1375 C CA . GLY C 1 38 ? 80.187 45.385 12.764 1.00 32.87 37 GLY C CA 1
ATOM 1376 C C . GLY C 1 38 ? 80.900 46.529 13.461 1.00 42.37 37 GLY C C 1
ATOM 1377 O O . GLY C 1 38 ? 81.120 46.490 14.674 1.00 46.03 37 GLY C O 1
ATOM 1378 N N . GLU C 1 39 ? 81.262 47.567 12.704 1.00 41.71 38 GLU C N 1
ATOM 1379 C CA . GLU C 1 39 ? 81.904 48.733 13.303 1.00 45.12 38 GLU C CA 1
ATOM 1380 C C . GLU C 1 39 ? 80.902 49.580 14.077 1.00 47.63 38 GLU C C 1
ATOM 1381 O O . GLU C 1 39 ? 81.244 50.158 15.115 1.00 42.97 38 GLU C O 1
ATOM 1387 N N . ARG C 1 40 ? 79.665 49.681 13.584 1.00 42.75 39 ARG C N 1
ATOM 1388 C CA . ARG C 1 40 ? 78.662 50.458 14.305 1.00 39.95 39 ARG C CA 1
ATOM 1389 C C . ARG C 1 40 ? 78.280 49.782 15.615 1.00 38.86 39 ARG C C 1
ATOM 1390 O O . ARG C 1 40 ? 78.132 50.452 16.644 1.00 39.00 39 ARG C O 1
ATOM 1398 N N . ARG C 1 41 ? 78.107 48.460 15.592 1.00 47.24 40 ARG C N 1
ATOM 1399 C CA . ARG C 1 41 ? 77.830 47.718 16.818 1.00 41.16 40 ARG C CA 1
ATOM 1400 C C . ARG C 1 41 ? 78.925 47.939 17.856 1.00 45.32 40 ARG C C 1
ATOM 1401 O O . ARG C 1 41 ? 78.639 48.177 19.036 1.00 46.82 40 ARG C O 1
ATOM 1409 N N . ALA C 1 42 ? 80.190 47.867 17.433 1.00 42.34 41 ALA C N 1
ATOM 1410 C CA . ALA C 1 42 ? 81.286 48.110 18.365 1.00 42.99 41 ALA C CA 1
ATOM 1411 C C . ALA C 1 42 ? 81.277 49.550 18.860 1.00 41.66 41 ALA C C 1
ATOM 1412 O O . ALA C 1 42 ? 81.528 49.807 20.043 1.00 46.65 41 ALA C O 1
ATOM 1414 N N . ARG C 1 43 ? 80.995 50.500 17.967 1.00 35.63 42 ARG C N 1
ATOM 1415 C CA . ARG C 1 43 ? 80.935 51.903 18.364 1.00 40.15 42 ARG C CA 1
ATOM 1416 C C . ARG C 1 43 ? 79.841 52.134 19.403 1.00 43.73 42 ARG C C 1
ATOM 1417 O O . ARG C 1 43 ? 80.063 52.800 20.421 1.00 45.08 42 ARG C O 1
ATOM 1425 N N . GLU C 1 44 ? 78.641 51.602 19.155 1.00 33.59 43 GLU C N 1
ATOM 1426 C CA . GLU C 1 44 ? 77.533 51.829 20.075 1.00 38.03 43 GLU C CA 1
ATOM 1427 C C . GLU C 1 44 ? 77.729 51.112 21.404 1.00 42.83 43 GLU C C 1
ATOM 1428 O O . GLU C 1 44 ? 77.145 51.530 22.410 1.00 46.19 43 GLU C O 1
ATOM 1434 N N . GLN C 1 45 ? 78.529 50.044 21.437 1.00 41.55 44 GLN C N 1
ATOM 1435 C CA . GLN C 1 45 ? 78.934 49.492 22.725 1.00 32.05 44 GLN C CA 1
ATOM 1436 C C . GLN C 1 45 ? 79.816 50.478 23.477 1.00 41.44 44 GLN C C 1
ATOM 1437 O O . GLN C 1 45 ? 79.665 50.654 24.691 1.00 45.09 44 GLN C O 1
ATOM 1443 N N . ALA C 1 46 ? 80.746 51.126 22.772 1.00 40.28 45 ALA C N 1
ATOM 1444 C CA . ALA C 1 46 ? 81.609 52.105 23.421 1.00 37.70 45 ALA C CA 1
ATOM 1445 C C . ALA C 1 46 ? 80.816 53.319 23.884 1.00 41.20 45 ALA C C 1
ATOM 1446 O O . ALA C 1 46 ? 81.058 53.841 24.978 1.00 40.81 45 ALA C O 1
ATOM 1448 N N . GLU C 1 47 ? 79.865 53.782 23.068 1.00 36.11 46 GLU C N 1
ATOM 1449 C CA . GLU C 1 47 ? 79.070 54.942 23.456 1.00 41.27 46 GLU C CA 1
ATOM 1450 C C . GLU C 1 47 ? 78.217 54.648 24.683 1.00 44.32 46 GLU C C 1
ATOM 1451 O O . GLU C 1 47 ? 78.010 55.526 25.530 1.00 42.31 46 GLU C O 1
ATOM 1457 N N . ALA C 1 48 ? 77.707 53.422 24.796 1.00 42.87 47 ALA C N 1
ATOM 1458 C CA . ALA C 1 48 ? 76.932 53.060 25.975 1.00 37.61 47 ALA C CA 1
ATOM 1459 C C . ALA C 1 48 ? 77.806 53.061 27.222 1.00 47.80 47 ALA C C 1
ATOM 1460 O O . ALA C 1 48 ? 77.370 53.504 28.291 1.00 44.04 47 ALA C O 1
ATOM 1462 N N . GLU C 1 49 ? 79.041 52.567 27.106 1.00 43.12 48 GLU C N 1
ATOM 1463 C CA . GLU C 1 49 ? 79.955 52.605 28.241 1.00 41.69 48 GLU C CA 1
ATOM 1464 C C . GLU C 1 49 ? 80.391 54.031 28.558 1.00 41.54 48 GLU C C 1
ATOM 1465 O O . GLU C 1 49 ? 80.630 54.357 29.726 1.00 48.88 48 GLU C O 1
ATOM 1471 N N . VAL C 1 50 ? 80.497 54.890 27.540 1.00 44.08 49 VAL C N 1
ATOM 1472 C CA . VAL C 1 50 ? 80.777 56.306 27.779 1.00 39.68 49 VAL C CA 1
ATOM 1473 C C . VAL C 1 50 ? 79.694 56.918 28.662 1.00 43.27 49 VAL C C 1
ATOM 1474 O O . VAL C 1 50 ? 79.985 57.598 29.652 1.00 42.10 49 VAL C O 1
ATOM 1478 N N . ALA C 1 51 ? 78.426 56.692 28.307 1.00 45.14 50 ALA C N 1
ATOM 1479 C CA . ALA C 1 51 ? 77.329 57.219 29.113 1.00 43.53 50 ALA C CA 1
ATOM 1480 C C . ALA C 1 51 ? 77.357 56.645 30.523 1.00 41.72 50 ALA C C 1
ATOM 1481 O O . ALA C 1 51 ? 77.114 57.364 31.500 1.00 42.88 50 ALA C O 1
ATOM 1483 N N . SER C 1 52 ? 77.658 55.351 30.650 1.00 37.84 51 SER C N 1
ATOM 1484 C CA . SER C 1 52 ? 77.728 54.737 31.969 1.00 34.61 51 SER C CA 1
ATOM 1485 C C . SER C 1 52 ? 78.873 55.320 32.787 1.00 38.77 51 SER C C 1
ATOM 1486 O O . SER C 1 52 ? 78.698 55.639 33.967 1.00 41.57 51 SER C O 1
ATOM 1489 N N . LEU C 1 53 ? 80.050 55.479 32.172 1.00 41.24 52 LEU C N 1
ATOM 1490 C CA . LEU C 1 53 ? 81.198 56.014 32.899 1.00 36.81 52 LEU C CA 1
ATOM 1491 C C . LEU C 1 53 ? 80.967 57.452 33.343 1.00 42.32 52 LEU C C 1
ATOM 1492 O O . LEU C 1 53 ? 81.483 57.867 34.387 1.00 43.62 52 LEU C O 1
ATOM 1497 N N . ASN C 1 54 ? 80.212 58.232 32.567 1.00 41.56 53 ASN C N 1
ATOM 1498 C CA . ASN C 1 54 ? 79.899 59.593 32.990 1.00 43.54 53 ASN C CA 1
ATOM 1499 C C . ASN C 1 54 ? 78.982 59.593 34.209 1.00 44.69 53 ASN C C 1
ATOM 1500 O O . ASN C 1 54 ? 79.146 60.419 35.114 1.00 43.44 53 ASN C O 1
ATOM 1505 N N . ARG C 1 55 ? 78.010 58.678 34.250 1.00 40.64 54 ARG C N 1
ATOM 1506 C CA . ARG C 1 55 ? 77.149 58.574 35.424 1.00 42.89 54 ARG C CA 1
ATOM 1507 C C . ARG C 1 55 ? 77.927 58.081 36.639 1.00 45.58 54 ARG C C 1
ATOM 1508 O O . ARG C 1 55 ? 77.692 58.542 37.761 1.00 47.48 54 ARG C O 1
ATOM 1516 N N . ARG C 1 56 ? 78.864 57.149 36.435 1.00 36.41 55 ARG C N 1
ATOM 1517 C CA . ARG C 1 56 ? 79.645 56.623 37.552 1.00 35.12 55 ARG C CA 1
ATOM 1518 C C . ARG C 1 56 ? 80.587 57.677 38.122 1.00 41.68 55 ARG C C 1
ATOM 1519 O O . ARG C 1 56 ? 80.753 57.766 39.343 1.00 45.68 55 ARG C O 1
ATOM 1527 N N . ILE C 1 57 ? 81.197 58.497 37.262 1.00 45.08 56 ILE C N 1
ATOM 1528 C CA . ILE C 1 57 ? 82.096 59.540 37.752 1.00 44.05 56 ILE C CA 1
ATOM 1529 C C . ILE C 1 57 ? 81.334 60.541 38.610 1.00 48.79 56 ILE C C 1
ATOM 1530 O O . ILE C 1 57 ? 81.805 60.956 39.677 1.00 50.78 56 ILE C O 1
ATOM 1535 N N . GLN C 1 58 ? 80.133 60.928 38.172 1.00 50.50 57 GLN C N 1
ATOM 1536 C CA . GLN C 1 58 ? 79.321 61.847 38.962 1.00 56.21 57 GLN C CA 1
ATOM 1537 C C . GLN C 1 58 ? 78.937 61.243 40.309 1.00 50.18 57 GLN C C 1
ATOM 1538 O O . GLN C 1 58 ? 78.832 61.968 41.306 1.00 49.94 57 GLN C O 1
ATOM 1544 N N . LEU C 1 59 ? 78.726 59.925 40.364 1.00 43.19 58 LEU C N 1
ATOM 1545 C CA . LEU C 1 59 ? 78.448 59.278 41.643 1.00 41.00 58 LEU C CA 1
ATOM 1546 C C . LEU C 1 59 ? 79.661 59.331 42.567 1.00 45.42 58 LEU C C 1
ATOM 1547 O O . LEU C 1 59 ? 79.522 59.595 43.767 1.00 50.33 58 LEU C O 1
ATOM 1552 N N . VAL C 1 60 ? 80.857 59.078 42.031 1.00 42.64 59 VAL C N 1
ATOM 1553 C CA . VAL C 1 60 ? 82.053 59.083 42.868 1.00 48.92 59 VAL C CA 1
ATOM 1554 C C . VAL C 1 60 ? 82.364 60.493 43.355 1.00 52.28 59 VAL C C 1
ATOM 1555 O O . VAL C 1 60 ? 82.801 60.686 44.498 1.00 45.08 59 VAL C O 1
ATOM 1559 N N . GLU C 1 61 ? 82.144 61.502 42.506 1.00 45.14 60 GLU C N 1
ATOM 1560 C CA . GLU C 1 61 ? 82.357 62.880 42.938 1.00 45.39 60 GLU C CA 1
ATOM 1561 C C . GLU C 1 61 ? 81.410 63.267 44.067 1.00 47.04 60 GLU C C 1
ATOM 1562 O O . GLU C 1 61 ? 81.778 64.066 44.936 1.00 46.22 60 GLU C O 1
ATOM 1568 N N . GLU C 1 62 ? 80.196 62.709 44.081 1.00 49.38 61 GLU C N 1
ATOM 1569 C CA . GLU C 1 62 ? 79.265 62.989 45.172 1.00 44.05 61 GLU C CA 1
ATOM 1570 C C . GLU C 1 62 ? 79.691 62.289 46.457 1.00 43.19 61 GLU C C 1
ATOM 1571 O O . GLU C 1 62 ? 79.557 62.854 47.549 1.00 53.47 61 GLU C O 1
ATOM 1577 N N . GLU C 1 63 ? 80.184 61.050 46.351 1.00 40.78 62 GLU C N 1
ATOM 1578 C CA . GLU C 1 63 ? 80.753 60.382 47.520 1.00 44.81 62 GLU C CA 1
ATOM 1579 C C . GLU C 1 63 ? 81.957 61.144 48.053 1.00 45.92 62 GLU C C 1
ATOM 1580 O O . GLU C 1 63 ? 82.170 61.214 49.270 1.00 55.20 62 GLU C O 1
ATOM 1586 N N . LEU C 1 64 ? 82.753 61.732 47.158 1.00 42.38 63 LEU C N 1
ATOM 1587 C CA . LEU C 1 64 ? 83.910 62.504 47.598 1.00 46.32 63 LEU C CA 1
ATOM 1588 C C . LEU C 1 64 ? 83.479 63.757 48.350 1.00 52.52 63 LEU C C 1
ATOM 1589 O O . LEU C 1 64 ? 84.007 64.055 49.426 1.00 58.29 63 LEU C O 1
ATOM 1594 N N . ASP C 1 65 ? 82.507 64.496 47.808 1.00 54.20 64 ASP C N 1
ATOM 1595 C CA . ASP C 1 65 ? 82.062 65.720 48.470 1.00 54.96 64 ASP C CA 1
ATOM 1596 C C . ASP C 1 65 ? 81.458 65.428 49.837 1.00 53.80 64 ASP C C 1
ATOM 1597 O O . ASP C 1 65 ? 81.714 66.156 50.804 1.00 60.97 64 ASP C O 1
ATOM 1602 N N . ARG C 1 66 ? 80.658 64.365 49.944 1.00 53.54 65 ARG C N 1
ATOM 1603 C CA . ARG C 1 66 ? 80.109 64.005 51.248 1.00 54.74 65 ARG C CA 1
ATOM 1604 C C . ARG C 1 66 ? 81.214 63.581 52.208 1.00 53.51 65 ARG C C 1
ATOM 1605 O O . ARG C 1 66 ? 81.150 63.876 53.407 1.00 59.96 65 ARG C O 1
ATOM 1613 N N . ALA C 1 67 ? 82.243 62.902 51.693 1.00 50.01 66 ALA C N 1
ATOM 1614 C CA . ALA C 1 67 ? 83.363 62.492 52.535 1.00 43.88 66 ALA C CA 1
ATOM 1615 C C . ALA C 1 67 ? 84.137 63.701 53.044 1.00 51.98 66 ALA C C 1
ATOM 1616 O O . ALA C 1 67 ? 84.563 63.730 54.205 1.00 54.17 66 ALA C O 1
ATOM 1618 N N . GLN C 1 68 ? 84.336 64.704 52.187 1.00 49.94 67 GLN C N 1
ATOM 1619 C CA . GLN C 1 68 ? 85.018 65.918 52.620 1.00 56.46 67 GLN C CA 1
ATOM 1620 C C . GLN C 1 68 ? 84.177 66.682 53.636 1.00 57.54 67 GLN C C 1
ATOM 1621 O O . GLN C 1 68 ? 84.716 67.268 54.582 1.00 66.40 67 GLN C O 1
ATOM 1627 N N . GLU C 1 69 ? 82.856 66.695 53.447 1.00 60.32 68 GLU C N 1
ATOM 1628 C CA . GLU C 1 69 ? 81.961 67.330 54.409 1.00 63.61 68 GLU C CA 1
ATOM 1629 C C . GLU C 1 69 ? 82.087 66.682 55.782 1.00 59.01 68 GLU C C 1
ATOM 1630 O O . GLU C 1 69 ? 82.240 67.369 56.798 1.00 60.07 68 GLU C O 1
ATOM 1636 N N . ARG C 1 70 ? 82.013 65.349 55.825 1.00 60.11 69 ARG C N 1
ATOM 1637 C CA . ARG C 1 70 ? 82.104 64.626 57.090 1.00 61.32 69 ARG C CA 1
ATOM 1638 C C . ARG C 1 70 ? 83.458 64.839 57.756 1.00 62.72 69 ARG C C 1
ATOM 1639 O O . ARG C 1 70 ? 83.537 65.009 58.979 1.00 69.20 69 ARG C O 1
ATOM 1647 N N . LEU C 1 71 ? 84.535 64.834 56.966 1.00 59.33 70 LEU C N 1
ATOM 1648 C CA . LEU C 1 71 ? 85.866 65.090 57.512 1.00 66.78 70 LEU C CA 1
ATOM 1649 C C . LEU C 1 71 ? 85.952 66.479 58.133 1.00 67.90 70 LEU C C 1
ATOM 1650 O O . LEU C 1 71 ? 86.369 66.629 59.287 1.00 78.67 70 LEU C O 1
ATOM 1655 N N . ALA C 1 72 ? 85.579 67.509 57.369 1.00 63.11 71 ALA C N 1
ATOM 1656 C CA . ALA C 1 72 ? 85.588 68.876 57.883 1.00 70.36 71 ALA C CA 1
ATOM 1657 C C . ALA C 1 72 ? 84.829 68.984 59.199 1.00 76.51 71 ALA C C 1
ATOM 1658 O O . ALA C 1 72 ? 85.260 69.687 60.120 1.00 86.26 71 ALA C O 1
ATOM 1660 N N . THR C 1 73 ? 83.683 68.308 59.296 1.00 78.28 72 THR C N 1
ATOM 1661 C CA . THR C 1 73 ? 82.919 68.323 60.538 1.00 78.82 72 THR C CA 1
ATOM 1662 C C . THR C 1 73 ? 83.685 67.638 61.664 1.00 76.48 72 THR C C 1
ATOM 1663 O O . THR C 1 73 ? 83.857 68.209 62.748 1.00 94.83 72 THR C O 1
ATOM 1667 N N . ALA C 1 74 ? 84.147 66.405 61.429 1.00 73.82 73 ALA C N 1
ATOM 1668 C CA . ALA C 1 74 ? 84.803 65.643 62.489 1.00 74.99 73 ALA C CA 1
ATOM 1669 C C . ALA C 1 74 ? 86.078 66.318 62.980 1.00 91.07 73 ALA C C 1
ATOM 1670 O O . ALA C 1 74 ? 86.453 66.154 64.147 1.00 92.75 73 ALA C O 1
ATOM 1672 N N . LEU C 1 75 ? 86.741 67.099 62.125 1.00 95.88 74 LEU C N 1
ATOM 1673 C CA . LEU C 1 75 ? 87.936 67.811 62.564 1.00 97.66 74 LEU C CA 1
ATOM 1674 C C . LEU C 1 75 ? 87.575 69.057 63.355 1.00 101.98 74 LEU C C 1
ATOM 1675 O O . LEU C 1 75 ? 88.316 69.449 64.264 1.00 108.25 74 LEU C O 1
ATOM 1680 N N . GLN C 1 76 ? 86.444 69.684 63.029 1.00 96.98 75 GLN C N 1
ATOM 1681 C CA . GLN C 1 76 ? 85.961 70.800 63.831 1.00 101.81 75 GLN C CA 1
ATOM 1682 C C . GLN C 1 76 ? 85.522 70.336 65.216 1.00 99.93 75 GLN C C 1
ATOM 1683 O O . GLN C 1 76 ? 85.643 71.091 66.188 1.00 97.56 75 GLN C O 1
ATOM 1689 N N . LYS C 1 77 ? 85.021 69.103 65.329 1.00 99.00 76 LYS C N 1
ATOM 1690 C CA . LYS C 1 77 ? 84.683 68.558 66.639 1.00 91.99 76 LYS C CA 1
ATOM 1691 C C . LYS C 1 77 ? 85.924 68.164 67.430 1.00 99.70 76 LYS C C 1
ATOM 1692 O O . LYS C 1 77 ? 85.895 68.186 68.666 1.00 108.87 76 LYS C O 1
ATOM 1698 N N . LEU C 1 78 ? 87.014 67.801 66.750 1.00 97.99 77 LEU C N 1
ATOM 1699 C CA . LEU C 1 78 ? 88.272 67.567 67.450 1.00 97.16 77 LEU C CA 1
ATOM 1700 C C . LEU C 1 78 ? 88.933 68.867 67.880 1.00 103.14 77 LEU C C 1
ATOM 1701 O O . LEU C 1 78 ? 89.789 68.850 68.772 1.00 105.55 77 LEU C O 1
ATOM 1706 N N . GLU C 1 79 ? 88.561 69.988 67.262 1.00 111.48 78 GLU C N 1
ATOM 1707 C CA . GLU C 1 79 ? 89.088 71.281 67.680 1.00 120.75 78 GLU C CA 1
ATOM 1708 C C . GLU C 1 79 ? 88.637 71.620 69.095 1.00 134.04 78 GLU C C 1
ATOM 1709 O O . GLU C 1 79 ? 89.445 72.028 69.938 1.00 142.96 78 GLU C O 1
ATOM 1715 N N . GLU C 1 80 ? 87.344 71.450 69.375 1.00 132.61 79 GLU C N 1
ATOM 1716 C CA . GLU C 1 80 ? 86.775 71.745 70.684 1.00 136.02 79 GLU C CA 1
ATOM 1717 C C . GLU C 1 80 ? 86.576 70.491 71.528 1.00 136.72 79 GLU C C 1
ATOM 1718 O O . GLU C 1 80 ? 85.695 70.457 72.395 1.00 138.72 79 GLU C O 1
ATOM 1724 N N . CYS C 1 81 ? 87.382 69.459 71.295 1.00 133.76 80 CYS C N 1
ATOM 1725 C CA . CYS C 1 81 ? 87.311 68.235 72.084 1.00 127.07 80 CYS C CA 1
ATOM 1726 C C . CYS C 1 81 ? 88.199 68.346 73.318 1.00 122.93 80 CYS C C 1
ATOM 1727 O O . CYS C 1 81 ? 88.977 69.291 73.451 1.00 122.07 80 CYS C O 1
ATOM 1729 N N . GLU D 1 9 ? 73.008 44.195 -35.649 1.00 118.89 8 GLU D N 1
ATOM 1730 C CA . GLU D 1 9 ? 73.702 43.833 -34.418 1.00 122.35 8 GLU D CA 1
ATOM 1731 C C . GLU D 1 9 ? 73.385 44.818 -33.293 1.00 132.65 8 GLU D C 1
ATOM 1732 O O . GLU D 1 9 ? 73.990 45.887 -33.197 1.00 139.27 8 GLU D O 1
ATOM 1738 N N . ALA D 1 10 ? 72.428 44.449 -32.445 1.00 131.14 9 ALA D N 1
ATOM 1739 C CA . ALA D 1 10 ? 72.005 45.279 -31.326 1.00 126.79 9 ALA D CA 1
ATOM 1740 C C . ALA D 1 10 ? 72.636 44.858 -30.007 1.00 127.04 9 ALA D C 1
ATOM 1741 O O . ALA D 1 10 ? 72.327 45.453 -28.969 1.00 120.52 9 ALA D O 1
ATOM 1743 N N . VAL D 1 11 ? 73.510 43.850 -30.024 1.00 127.41 10 VAL D N 1
ATOM 1744 C CA . VAL D 1 11 ? 74.158 43.395 -28.798 1.00 117.37 10 VAL D CA 1
ATOM 1745 C C . VAL D 1 11 ? 75.062 44.483 -28.234 1.00 113.19 10 VAL D C 1
ATOM 1746 O O . VAL D 1 11 ? 75.325 44.520 -27.024 1.00 109.28 10 VAL D O 1
ATOM 1750 N N . LYS D 1 12 ? 75.546 45.384 -29.093 1.00 110.55 11 LYS D N 1
ATOM 1751 C CA . LYS D 1 12 ? 76.306 46.541 -28.627 1.00 107.55 11 LYS D CA 1
ATOM 1752 C C . LYS D 1 12 ? 75.480 47.410 -27.686 1.00 108.23 11 LYS D C 1
ATOM 1753 O O . LYS D 1 12 ? 76.036 48.069 -26.799 1.00 102.97 11 LYS D O 1
ATOM 1759 N N . ARG D 1 13 ? 74.158 47.412 -27.851 1.00 111.40 12 ARG D N 1
ATOM 1760 C CA . ARG D 1 13 ? 73.293 48.285 -27.069 1.00 110.42 12 ARG D CA 1
ATOM 1761 C C . ARG D 1 13 ? 72.898 47.687 -25.726 1.00 106.16 12 ARG D C 1
ATOM 1762 O O . ARG D 1 13 ? 72.742 48.432 -24.750 1.00 103.90 12 ARG D O 1
ATOM 1770 N N . LYS D 1 14 ? 72.743 46.364 -25.643 1.00 101.62 13 LYS D N 1
ATOM 1771 C CA . LYS D 1 14 ? 72.568 45.735 -24.338 1.00 101.57 13 LYS D CA 1
ATOM 1772 C C . LYS D 1 14 ? 73.850 45.781 -23.515 1.00 99.68 13 LYS D C 1
ATOM 1773 O O . LYS D 1 14 ? 73.793 45.784 -22.279 1.00 96.07 13 LYS D O 1
ATOM 1779 N N . ILE D 1 15 ? 75.011 45.832 -24.174 1.00 95.94 14 ILE D N 1
ATOM 1780 C CA . ILE D 1 15 ? 76.273 45.914 -23.445 1.00 89.20 14 ILE D CA 1
ATOM 1781 C C . ILE D 1 15 ? 76.391 47.252 -22.727 1.00 88.45 14 ILE D C 1
ATOM 1782 O O . ILE D 1 15 ? 76.847 47.317 -21.578 1.00 89.46 14 ILE D O 1
ATOM 1787 N N . GLN D 1 16 ? 75.971 48.339 -23.380 1.00 91.28 15 GLN D N 1
ATOM 1788 C CA . GLN D 1 16 ? 76.043 49.648 -22.741 1.00 95.69 15 GLN D CA 1
ATOM 1789 C C . GLN D 1 16 ? 75.088 49.739 -21.556 1.00 91.41 15 GLN D C 1
ATOM 1790 O O . GLN D 1 16 ? 75.365 50.459 -20.590 1.00 89.60 15 GLN D O 1
ATOM 1796 N N . VAL D 1 17 ? 73.970 49.011 -21.608 1.00 86.05 16 VAL D N 1
ATOM 1797 C CA . VAL D 1 17 ? 73.088 48.921 -20.450 1.00 81.89 16 VAL D CA 1
ATOM 1798 C C . VAL D 1 17 ? 73.760 48.129 -19.334 1.00 83.68 16 VAL D C 1
ATOM 1799 O O . VAL D 1 17 ? 73.710 48.518 -18.161 1.00 87.20 16 VAL D O 1
ATOM 1803 N N . LEU D 1 18 ? 74.405 47.012 -19.681 1.00 81.14 17 LEU D N 1
ATOM 1804 C CA . LEU D 1 18 ? 75.123 46.226 -18.682 1.00 76.11 17 LEU D CA 1
ATOM 1805 C C . LEU D 1 18 ? 76.317 46.991 -18.132 1.00 76.19 17 LEU D C 1
ATOM 1806 O O . LEU D 1 18 ? 76.627 46.896 -16.938 1.00 79.28 17 LEU D O 1
ATOM 1811 N N . GLN D 1 19 ? 77.003 47.753 -18.987 1.00 74.33 18 GLN D N 1
ATOM 1812 C CA . GLN D 1 19 ? 78.133 48.545 -18.519 1.00 71.88 18 GLN D CA 1
ATOM 1813 C C . GLN D 1 19 ? 77.688 49.634 -17.554 1.00 69.86 18 GLN D C 1
ATOM 1814 O O . GLN D 1 19 ? 78.418 49.959 -16.609 1.00 71.30 18 GLN D O 1
ATOM 1820 N N . GLN D 1 20 ? 76.497 50.198 -17.763 1.00 70.33 19 GLN D N 1
ATOM 1821 C CA . GLN D 1 20 ? 75.986 51.195 -16.831 1.00 71.97 19 GLN D CA 1
ATOM 1822 C C . GLN D 1 20 ? 75.552 50.554 -15.519 1.00 69.27 19 GLN D C 1
ATOM 1823 O O . GLN D 1 20 ? 75.747 51.135 -14.446 1.00 66.18 19 GLN D O 1
ATOM 1829 N N . GLN D 1 21 ? 74.948 49.365 -15.586 1.00 79.84 20 GLN D N 1
ATOM 1830 C CA . GLN D 1 21 ? 74.574 48.652 -14.367 1.00 82.97 20 GLN D CA 1
ATOM 1831 C C . GLN D 1 21 ? 75.801 48.290 -13.539 1.00 80.58 20 GLN D C 1
ATOM 1832 O O . GLN D 1 21 ? 75.793 48.425 -12.309 1.00 80.79 20 GLN D O 1
ATOM 1838 N N . ALA D 1 22 ? 76.866 47.823 -14.196 1.00 79.07 21 ALA D N 1
ATOM 1839 C CA . ALA D 1 22 ? 78.084 47.472 -13.474 1.00 73.22 21 ALA D CA 1
ATOM 1840 C C . ALA D 1 22 ? 78.783 48.702 -12.908 1.00 71.76 21 ALA D C 1
ATOM 1841 O O . ALA D 1 22 ? 79.390 48.624 -11.834 1.00 74.71 21 ALA D O 1
ATOM 1843 N N . ASP D 1 23 ? 78.716 49.839 -13.609 1.00 67.98 22 ASP D N 1
A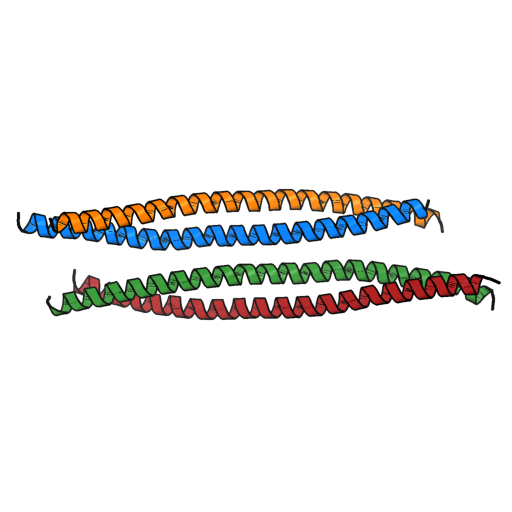TOM 1844 C CA . ASP D 1 23 ? 79.286 51.072 -13.073 1.00 67.70 22 ASP D CA 1
ATOM 1845 C C . ASP D 1 23 ? 78.574 51.486 -11.791 1.00 63.28 22 ASP D C 1
ATOM 1846 O O . ASP D 1 23 ? 79.215 51.879 -10.811 1.00 56.07 22 ASP D O 1
ATOM 1851 N N . ASP D 1 24 ? 77.240 51.426 -11.792 1.00 60.75 23 ASP D N 1
ATOM 1852 C CA . ASP D 1 24 ? 76.480 51.760 -10.592 1.00 67.45 23 ASP D CA 1
ATOM 1853 C C . ASP D 1 24 ? 76.744 50.758 -9.475 1.00 73.20 23 ASP D C 1
ATOM 1854 O O . ASP D 1 24 ? 76.807 51.134 -8.298 1.00 74.72 23 ASP D O 1
ATOM 1859 N N . ALA D 1 25 ? 76.888 49.476 -9.823 1.00 68.24 24 ALA D N 1
ATOM 1860 C CA . ALA D 1 25 ? 77.169 48.461 -8.813 1.00 60.82 24 ALA D CA 1
ATOM 1861 C C . ALA D 1 25 ? 78.522 48.709 -8.158 1.00 57.14 24 ALA D C 1
ATOM 1862 O O . ALA D 1 25 ? 78.655 48.644 -6.929 1.00 55.34 24 ALA D O 1
ATOM 1864 N N . GLU D 1 26 ? 79.548 48.989 -8.969 1.00 52.02 25 GLU D N 1
ATOM 1865 C CA . GLU D 1 26 ? 80.845 49.361 -8.415 1.00 62.51 25 GLU D CA 1
ATOM 1866 C C . GLU D 1 26 ? 80.755 50.669 -7.638 1.00 70.36 25 GLU D C 1
ATOM 1867 O O . GLU D 1 26 ? 81.481 50.858 -6.654 1.00 63.30 25 GLU D O 1
ATOM 1873 N N . GLU D 1 27 ? 79.856 51.566 -8.050 1.00 65.65 26 GLU D N 1
ATOM 1874 C CA . GLU D 1 27 ? 79.694 52.845 -7.363 1.00 73.05 26 GLU D CA 1
ATOM 1875 C C . GLU D 1 27 ? 79.119 52.653 -5.967 1.00 75.89 26 GLU D C 1
ATOM 1876 O O . GLU D 1 27 ? 79.595 53.257 -4.999 1.00 84.42 26 GLU D O 1
ATOM 1882 N N . ARG D 1 28 ? 78.087 51.818 -5.846 1.00 68.83 27 ARG D N 1
ATOM 1883 C CA . ARG D 1 28 ? 77.487 51.569 -4.540 1.00 59.76 27 ARG D CA 1
ATOM 1884 C C . ARG D 1 28 ? 78.470 50.883 -3.599 1.00 64.96 27 ARG D C 1
ATOM 1885 O O . ARG D 1 28 ? 78.493 51.170 -2.395 1.00 57.20 27 ARG D O 1
ATOM 1893 N N . ALA D 1 29 ? 79.300 49.982 -4.131 1.00 62.34 28 ALA D N 1
ATOM 1894 C CA . ALA D 1 29 ? 80.305 49.324 -3.303 1.00 53.93 28 ALA D CA 1
ATOM 1895 C C . ALA D 1 29 ? 81.367 50.312 -2.839 1.00 60.89 28 ALA D C 1
ATOM 1896 O O . ALA D 1 29 ? 81.821 50.248 -1.690 1.00 67.88 28 ALA D O 1
ATOM 1898 N N . GLU D 1 30 ? 81.784 51.226 -3.720 1.00 62.77 29 GLU D N 1
ATOM 1899 C CA . GLU D 1 30 ? 82.751 52.243 -3.321 1.00 67.59 29 GLU D CA 1
ATOM 1900 C C . GLU D 1 30 ? 82.180 53.138 -2.230 1.00 62.32 29 GLU D C 1
ATOM 1901 O O . GLU D 1 30 ? 82.893 53.530 -1.298 1.00 60.34 29 GLU D O 1
ATOM 1907 N N . ARG D 1 31 ? 80.892 53.476 -2.333 1.00 58.99 30 ARG D N 1
ATOM 1908 C CA . ARG D 1 31 ? 80.251 54.298 -1.312 1.00 56.99 30 ARG D CA 1
ATOM 1909 C C . ARG D 1 31 ? 80.201 53.578 0.030 1.00 59.23 30 ARG D C 1
ATOM 1910 O O . ARG D 1 31 ? 80.387 54.199 1.083 1.00 63.72 30 ARG D O 1
ATOM 1918 N N . LEU D 1 32 ? 79.951 52.266 0.014 1.00 55.23 31 LEU D N 1
ATOM 1919 C CA . LEU D 1 32 ? 79.935 51.505 1.257 1.00 51.88 31 LEU D CA 1
ATOM 1920 C C . LEU D 1 32 ? 81.332 51.364 1.838 1.00 46.59 31 LEU D C 1
ATOM 1921 O O . LEU D 1 32 ? 81.491 51.323 3.063 1.00 48.33 31 LEU D O 1
ATOM 1926 N N . GLN D 1 33 ? 82.351 51.285 0.981 1.00 51.09 32 GLN D N 1
ATOM 1927 C CA . GLN D 1 33 ? 83.725 51.233 1.466 1.00 56.80 32 GLN D CA 1
ATOM 1928 C C . GLN D 1 33 ? 84.078 52.500 2.234 1.00 66.53 32 GLN D C 1
ATOM 1929 O O . GLN D 1 33 ? 84.775 52.444 3.253 1.00 74.78 32 GLN D O 1
ATOM 1935 N N . ARG D 1 34 ? 83.603 53.653 1.758 1.00 64.63 33 ARG D N 1
ATOM 1936 C CA . ARG D 1 34 ? 83.813 54.894 2.495 1.00 67.16 33 ARG D CA 1
ATOM 1937 C C . ARG D 1 34 ? 82.979 54.938 3.771 1.00 70.52 33 ARG D C 1
ATOM 1938 O O . ARG D 1 34 ? 83.397 55.553 4.758 1.00 80.85 33 ARG D O 1
ATOM 1946 N N . GLU D 1 35 ? 81.799 54.308 3.770 1.00 60.44 34 GLU D N 1
ATOM 1947 C CA . GLU D 1 35 ? 81.002 54.231 4.992 1.00 62.26 34 GLU D CA 1
ATOM 1948 C C . GLU D 1 35 ? 81.707 53.406 6.062 1.00 56.42 34 GLU D C 1
ATOM 1949 O O . GLU D 1 35 ? 81.623 53.723 7.254 1.00 59.71 34 GLU D O 1
ATOM 1955 N N . VAL D 1 36 ? 82.398 52.337 5.656 1.00 51.25 35 VAL D N 1
ATOM 1956 C CA . VAL D 1 36 ? 83.153 51.528 6.610 1.00 53.28 35 VAL D CA 1
ATOM 1957 C C . VAL D 1 36 ? 84.244 52.365 7.260 1.00 58.60 35 VAL D C 1
ATOM 1958 O O . VAL D 1 36 ? 84.440 52.317 8.482 1.00 59.38 35 VAL D O 1
ATOM 1962 N N . GLU D 1 37 ? 84.971 53.146 6.455 1.00 51.56 36 GLU D N 1
ATOM 1963 C CA . GLU D 1 37 ? 86.045 53.972 6.994 1.00 58.93 36 GLU D CA 1
ATOM 1964 C C . GLU D 1 37 ? 85.514 55.010 7.970 1.00 56.63 36 GLU D C 1
ATOM 1965 O O . GLU D 1 37 ? 86.187 55.335 8.956 1.00 58.56 36 GLU D O 1
ATOM 1971 N N . GLY D 1 38 ? 84.309 55.528 7.731 1.00 57.47 37 GLY D N 1
ATOM 1972 C CA . GLY D 1 38 ? 83.742 56.507 8.643 1.00 58.52 37 GLY D CA 1
ATOM 1973 C C . GLY D 1 38 ? 83.301 55.899 9.961 1.00 63.85 37 GLY D C 1
ATOM 1974 O O . GLY D 1 38 ? 83.477 56.502 11.023 1.00 66.01 37 GLY D O 1
ATOM 1975 N N . GLU D 1 39 ? 82.731 54.692 9.914 1.00 57.28 38 GLU D N 1
ATOM 1976 C CA . GLU D 1 39 ? 82.342 54.030 11.153 1.00 60.11 38 GLU D CA 1
ATOM 1977 C C . GLU D 1 39 ? 83.556 53.562 11.944 1.00 54.67 38 GLU D C 1
ATOM 1978 O O . GLU D 1 39 ? 83.527 53.576 13.179 1.00 54.89 38 GLU D O 1
ATOM 1984 N N . ARG D 1 40 ? 84.632 53.158 11.264 1.00 46.63 39 ARG D N 1
ATOM 1985 C CA . ARG D 1 40 ? 85.835 52.762 11.987 1.00 46.21 39 ARG D CA 1
ATOM 1986 C C . ARG D 1 40 ? 86.465 53.952 12.697 1.00 51.01 39 ARG D C 1
ATOM 1987 O O . ARG D 1 40 ? 86.944 53.823 13.829 1.00 50.71 39 ARG D O 1
ATOM 1995 N N . ARG D 1 41 ? 86.457 55.125 12.058 1.00 46.26 40 ARG D N 1
ATOM 1996 C CA . ARG D 1 41 ? 86.964 56.323 12.718 1.00 50.58 40 ARG D CA 1
ATOM 1997 C C . ARG D 1 41 ? 86.080 56.716 13.896 1.00 52.17 40 ARG D C 1
ATOM 1998 O O . ARG D 1 41 ? 86.587 57.098 14.958 1.00 59.33 40 ARG D O 1
ATOM 2006 N N . ALA D 1 42 ? 84.758 56.626 13.732 1.00 45.77 41 ALA D N 1
ATOM 2007 C CA . ALA D 1 42 ? 83.860 56.979 14.826 1.00 44.82 41 ALA D CA 1
ATOM 2008 C C . ALA D 1 42 ? 83.964 55.982 15.973 1.00 46.40 41 ALA D C 1
ATOM 2009 O O . ALA D 1 42 ? 83.936 56.372 17.147 1.00 51.51 41 ALA D O 1
ATOM 2011 N N . ARG D 1 43 ? 84.088 54.692 15.653 1.00 40.25 42 ARG D N 1
ATOM 2012 C CA . ARG D 1 43 ? 84.268 53.686 16.693 1.00 42.59 42 ARG D CA 1
ATOM 2013 C C . ARG D 1 43 ? 85.567 53.915 17.454 1.00 44.64 42 ARG D C 1
ATOM 2014 O O . ARG D 1 43 ? 85.597 53.830 18.687 1.00 47.69 42 ARG D O 1
ATOM 2022 N N . GLU D 1 44 ? 86.653 54.206 16.732 1.00 46.27 43 GLU D N 1
ATOM 2023 C CA . GLU D 1 44 ? 87.944 54.423 17.375 1.00 49.91 43 GLU D CA 1
ATOM 2024 C C . GLU D 1 44 ? 87.921 55.634 18.299 1.00 51.27 43 GLU D C 1
ATOM 2025 O O . GLU D 1 44 ? 88.605 55.642 19.329 1.00 51.38 43 GLU D O 1
ATOM 2031 N N . GLN D 1 45 ? 87.150 56.666 17.952 1.00 52.39 44 GLN D N 1
ATOM 2032 C CA . GLN D 1 45 ? 87.054 57.838 18.817 1.00 51.45 44 GLN D CA 1
ATOM 2033 C C . GLN D 1 45 ? 86.246 57.534 20.070 1.00 54.34 44 GLN D C 1
ATOM 2034 O O . GLN D 1 45 ? 86.609 57.968 21.170 1.00 42.20 44 GLN D O 1
ATOM 2040 N N . ALA D 1 46 ? 85.151 56.786 19.925 1.00 50.51 45 ALA D N 1
ATOM 2041 C CA . ALA D 1 46 ? 84.357 56.428 21.092 1.00 42.68 45 ALA D CA 1
ATOM 2042 C C . ALA D 1 46 ? 85.151 55.540 22.039 1.00 46.11 45 ALA D C 1
ATOM 2043 O O . ALA D 1 46 ? 85.067 55.698 23.262 1.00 46.07 45 ALA D O 1
ATOM 2045 N N . GLU D 1 47 ? 85.944 54.613 21.493 1.00 43.55 46 GLU D N 1
ATOM 2046 C CA . GLU D 1 47 ? 86.758 53.755 22.345 1.00 49.21 46 GLU D CA 1
ATOM 2047 C C . GLU D 1 47 ? 87.884 54.532 23.016 1.00 54.50 46 GLU D C 1
ATOM 2048 O O . GLU D 1 47 ? 88.270 54.209 24.145 1.00 50.59 46 GLU D O 1
ATOM 2054 N N . ALA D 1 48 ? 88.418 55.559 22.351 1.00 49.30 47 ALA D N 1
ATOM 2055 C CA . ALA D 1 48 ? 89.398 56.415 23.010 1.00 46.10 47 ALA D CA 1
ATOM 2056 C C . ALA D 1 48 ? 88.763 57.178 24.163 1.00 43.32 47 ALA D C 1
ATOM 2057 O O . ALA D 1 48 ? 89.400 57.401 25.197 1.00 53.51 47 ALA D O 1
ATOM 2059 N N . GLU D 1 49 ? 87.510 57.599 23.995 1.00 38.81 48 GLU D N 1
ATOM 2060 C CA . GLU D 1 49 ? 86.807 58.271 25.078 1.00 42.37 48 GLU D CA 1
ATOM 2061 C C . GLU D 1 49 ? 86.558 57.319 26.242 1.00 45.55 48 GLU D C 1
ATOM 2062 O O . GLU D 1 49 ? 86.652 57.717 27.408 1.00 50.04 48 GLU D O 1
ATOM 2068 N N . VAL D 1 50 ? 86.257 56.052 25.943 1.00 43.82 49 VAL D N 1
ATOM 2069 C CA . VAL D 1 50 ? 86.089 55.047 26.989 1.00 40.35 49 VAL D CA 1
ATOM 2070 C C . VAL D 1 50 ? 87.375 54.901 27.793 1.00 43.73 49 VAL D C 1
ATOM 2071 O O . VAL D 1 50 ? 87.358 54.879 29.030 1.00 49.12 49 VAL D O 1
ATOM 2075 N N . ALA D 1 51 ? 88.512 54.804 27.098 1.00 34.28 50 ALA D N 1
ATOM 2076 C CA . ALA D 1 51 ? 89.797 54.710 27.780 1.00 41.99 50 ALA D CA 1
ATOM 2077 C C . ALA D 1 51 ? 90.061 55.943 28.634 1.00 49.25 50 ALA D C 1
ATOM 2078 O O . ALA D 1 51 ? 90.547 55.832 29.765 1.00 52.98 50 ALA D O 1
ATOM 2080 N N . SER D 1 52 ? 89.745 57.129 28.107 1.00 50.35 51 SER D N 1
ATOM 2081 C CA . SER D 1 52 ? 89.989 58.365 28.845 1.00 47.54 51 SER D CA 1
ATOM 2082 C C . SER D 1 52 ? 89.151 58.433 30.118 1.00 45.23 51 SER D C 1
ATOM 2083 O O . SER D 1 52 ? 89.655 58.814 31.181 1.00 45.38 51 SER D O 1
ATOM 2086 N N . LEU D 1 53 ? 87.870 58.067 30.032 1.00 39.78 52 LEU D N 1
ATOM 2087 C CA . LEU D 1 53 ? 87.008 58.118 31.208 1.00 41.30 52 LEU D CA 1
ATOM 2088 C C . LEU D 1 53 ? 87.404 57.081 32.251 1.00 43.81 52 LEU D C 1
ATOM 2089 O O . LEU D 1 53 ? 87.222 57.315 33.451 1.00 48.60 52 LEU D O 1
ATOM 2094 N N . ASN D 1 54 ? 87.935 55.933 31.823 1.00 37.87 53 ASN D N 1
ATOM 2095 C CA . ASN D 1 54 ? 88.424 54.950 32.785 1.00 42.75 53 ASN D CA 1
ATOM 2096 C C . ASN D 1 54 ? 89.585 55.505 33.600 1.00 46.11 53 ASN D C 1
ATOM 2097 O O . ASN D 1 54 ? 89.660 55.287 34.815 1.00 42.44 53 ASN D O 1
ATOM 2102 N N . ARG D 1 55 ? 90.501 56.228 32.952 1.00 43.69 54 ARG D N 1
ATOM 2103 C CA . ARG D 1 55 ? 91.609 56.827 33.687 1.00 45.38 54 ARG D CA 1
ATOM 2104 C C . ARG D 1 55 ? 91.138 57.955 34.598 1.00 45.72 54 ARG D C 1
ATOM 2105 O O . ARG D 1 55 ? 91.711 58.158 35.675 1.00 45.72 54 ARG D O 1
ATOM 2113 N N . ARG D 1 56 ? 90.108 58.701 34.190 1.00 44.77 55 ARG D N 1
ATOM 2114 C CA . ARG D 1 56 ? 89.636 59.806 35.017 1.00 45.70 55 ARG D CA 1
ATOM 2115 C C . ARG D 1 56 ? 88.917 59.305 36.265 1.00 47.44 55 ARG D C 1
ATOM 2116 O O . ARG D 1 56 ? 89.110 59.851 37.358 1.00 44.56 55 ARG D O 1
ATOM 2124 N N . ILE D 1 57 ? 88.079 58.274 36.125 1.00 44.18 56 ILE D N 1
ATOM 2125 C CA . ILE D 1 57 ? 87.332 57.781 37.276 1.00 46.36 56 ILE D CA 1
ATOM 2126 C C . ILE D 1 57 ? 88.267 57.148 38.299 1.00 46.94 56 ILE D C 1
ATOM 2127 O O . ILE D 1 57 ? 88.015 57.222 39.508 1.00 44.54 56 ILE D O 1
ATOM 2132 N N . GLN D 1 58 ? 89.357 56.522 37.847 1.00 41.93 57 GLN D N 1
ATOM 2133 C CA . GLN D 1 58 ? 90.298 55.928 38.789 1.00 51.43 57 GLN D CA 1
ATOM 2134 C C . GLN D 1 58 ? 90.933 56.992 39.679 1.00 50.32 57 GLN D C 1
ATOM 2135 O O . GLN D 1 58 ? 91.171 56.751 40.868 1.00 45.39 57 GLN D O 1
ATOM 2141 N N . LEU D 1 59 ? 91.184 58.188 39.135 1.00 42.94 58 LEU D N 1
ATOM 2142 C CA . LEU D 1 59 ? 91.759 59.257 39.950 1.00 47.81 58 LEU D CA 1
ATOM 2143 C C . LEU D 1 59 ? 90.774 59.734 41.010 1.00 43.66 58 LEU D C 1
ATOM 2144 O O . LEU D 1 59 ? 91.169 60.021 42.146 1.00 45.91 58 LEU D O 1
ATOM 2149 N N . VAL D 1 60 ? 89.490 59.837 40.659 1.00 46.25 59 VAL D N 1
ATOM 2150 C CA . VAL D 1 60 ? 88.499 60.278 41.635 1.00 43.56 59 VAL D CA 1
ATOM 2151 C C . VAL D 1 60 ? 88.270 59.200 42.685 1.00 48.11 59 VAL D C 1
ATOM 2152 O O . VAL D 1 60 ? 88.066 59.498 43.869 1.00 50.38 59 VAL D O 1
ATOM 2156 N N . GLU D 1 61 ? 88.299 57.930 42.275 1.00 44.58 60 GLU D N 1
ATOM 2157 C CA . GLU D 1 61 ? 88.187 56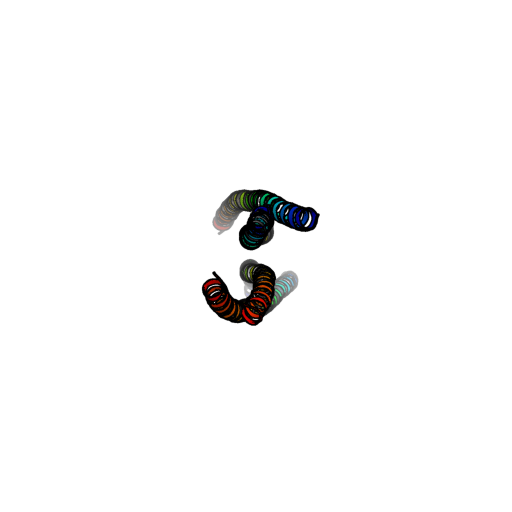.854 43.253 1.00 44.99 60 GLU D CA 1
ATOM 2158 C C . GLU D 1 61 ? 89.381 56.828 44.198 1.00 44.34 60 GLU D C 1
ATOM 2159 O O . GLU D 1 61 ? 89.222 56.517 45.383 1.00 47.50 60 GLU D O 1
ATOM 2165 N N . GLU D 1 62 ? 90.573 57.175 43.705 1.00 40.95 61 GLU D N 1
ATOM 2166 C CA . GLU D 1 62 ? 91.737 57.245 44.582 1.00 45.60 61 GLU D CA 1
ATOM 2167 C C . GLU D 1 62 ? 91.651 58.449 45.510 1.00 48.30 61 GLU D C 1
ATOM 2168 O O . GLU D 1 62 ? 91.967 58.345 46.701 1.00 51.81 61 GLU D O 1
ATOM 2174 N N . GLU D 1 63 ? 91.212 59.596 44.985 1.00 41.69 62 GLU D N 1
ATOM 2175 C CA . GLU D 1 63 ? 91.002 60.766 45.832 1.00 41.02 62 GLU D CA 1
ATOM 2176 C C . GLU D 1 63 ? 89.964 60.479 46.909 1.00 36.24 62 GLU D C 1
ATOM 2177 O O . GLU D 1 63 ? 90.090 60.950 48.046 1.00 39.20 62 GLU D O 1
ATOM 2183 N N . LEU D 1 64 ? 88.933 59.701 46.568 1.00 41.44 63 LEU D N 1
ATOM 2184 C CA . LEU D 1 64 ? 87.913 59.342 47.548 1.00 38.80 63 LEU D CA 1
ATOM 2185 C C . LEU D 1 64 ? 88.493 58.467 48.648 1.00 39.29 63 LEU D C 1
ATOM 2186 O O . LEU D 1 64 ? 88.196 58.671 49.830 1.00 45.54 63 LEU D O 1
ATOM 2191 N N . ASP D 1 65 ? 89.313 57.482 48.275 1.00 40.48 64 ASP D N 1
ATOM 2192 C CA . ASP D 1 65 ? 89.939 56.615 49.268 1.00 42.92 64 ASP D CA 1
ATOM 2193 C C . ASP D 1 65 ? 90.794 57.411 50.246 1.00 51.06 64 ASP D C 1
ATOM 2194 O O . ASP D 1 65 ? 90.772 57.148 51.454 1.00 58.45 64 ASP D O 1
ATOM 2199 N N . ARG D 1 66 ? 91.554 58.392 49.747 1.00 48.14 65 ARG D N 1
ATOM 2200 C CA . ARG D 1 66 ? 92.346 59.218 50.652 1.00 52.74 65 ARG D CA 1
ATOM 2201 C C . ARG D 1 66 ? 91.460 60.012 51.601 1.00 50.27 65 ARG D C 1
ATOM 2202 O O . ARG D 1 66 ? 91.834 60.229 52.759 1.00 53.94 65 ARG D O 1
ATOM 2210 N N . ALA D 1 67 ? 90.287 60.447 51.137 1.00 45.98 66 ALA D N 1
ATOM 2211 C CA . ALA D 1 67 ? 89.374 61.185 52.005 1.00 42.20 66 ALA D CA 1
ATOM 2212 C C . ALA D 1 67 ? 88.699 60.265 53.012 1.00 49.95 66 ALA D C 1
ATOM 2213 O O . ALA D 1 67 ? 88.405 60.685 54.137 1.00 55.37 66 ALA D O 1
ATOM 2215 N N . GLN D 1 68 ? 88.443 59.013 52.627 1.00 54.33 67 GLN D N 1
ATOM 2216 C CA . GLN D 1 68 ? 87.816 58.068 53.542 1.00 54.05 67 GLN D CA 1
ATOM 2217 C C . GLN D 1 68 ? 88.782 57.606 54.626 1.00 56.08 67 GLN D C 1
ATOM 2218 O O . GLN D 1 68 ? 88.365 57.384 55.769 1.00 63.55 67 GLN D O 1
ATOM 2224 N N . GLU D 1 69 ? 90.070 57.469 54.297 1.00 55.71 68 GLU D N 1
ATOM 2225 C CA . GLU D 1 69 ? 91.047 57.068 55.307 1.00 51.45 68 GLU D CA 1
ATOM 2226 C C . GLU D 1 69 ? 91.240 58.150 56.361 1.00 59.75 68 GLU D C 1
ATOM 2227 O O . GLU D 1 69 ? 91.322 57.849 57.558 1.00 67.00 68 GLU D O 1
ATOM 2233 N N . ARG D 1 70 ? 91.310 59.417 55.943 1.00 56.89 69 ARG D N 1
ATOM 2234 C CA . ARG D 1 70 ? 91.424 60.492 56.922 1.00 60.47 69 ARG D CA 1
ATOM 2235 C C . ARG D 1 70 ? 90.159 60.623 57.762 1.00 66.89 69 ARG D C 1
ATOM 2236 O O . ARG D 1 70 ? 90.236 60.877 58.970 1.00 77.01 69 ARG D O 1
ATOM 2244 N N . LEU D 1 71 ? 88.986 60.475 57.141 1.00 62.33 70 LEU D N 1
ATOM 2245 C CA . LEU D 1 71 ? 87.745 60.524 57.908 1.00 59.06 70 LEU D CA 1
ATOM 2246 C C . LEU D 1 71 ? 87.716 59.435 58.971 1.00 63.21 70 LEU D C 1
ATOM 2247 O O . LEU D 1 71 ? 87.266 59.670 60.098 1.00 70.10 70 LEU D O 1
ATOM 2252 N N . ALA D 1 72 ? 88.209 58.241 58.636 1.00 63.59 71 ALA D N 1
ATOM 2253 C CA . ALA D 1 72 ? 88.261 57.163 59.619 1.00 60.80 71 ALA D CA 1
ATOM 2254 C C . ALA D 1 72 ? 89.231 57.494 60.745 1.00 77.93 71 ALA D C 1
ATOM 2255 O O . ALA D 1 72 ? 88.942 57.233 61.919 1.00 73.31 71 ALA D O 1
ATOM 2257 N N . THR D 1 73 ? 90.389 58.066 60.406 1.00 88.25 72 THR D N 1
ATOM 2258 C CA . THR D 1 73 ? 91.350 58.460 61.432 1.00 82.32 72 THR D CA 1
ATOM 2259 C C . THR D 1 73 ? 90.777 59.553 62.324 1.00 78.74 72 THR D C 1
ATOM 2260 O O . THR D 1 73 ? 91.022 59.570 63.536 1.00 88.48 72 THR D O 1
ATOM 2264 N N . ALA D 1 74 ? 89.994 60.464 61.744 1.00 68.48 73 ALA D N 1
ATOM 2265 C CA . ALA D 1 74 ? 89.388 61.529 62.534 1.00 61.13 73 ALA D CA 1
ATOM 2266 C C . ALA D 1 74 ? 88.294 60.984 63.442 1.00 73.39 73 ALA D C 1
ATOM 2267 O O . ALA D 1 74 ? 88.213 61.355 64.618 1.00 73.69 73 ALA D O 1
ATOM 2269 N N . LEU D 1 75 ? 87.448 60.096 62.913 1.00 74.31 74 LEU D N 1
ATOM 2270 C CA . LEU D 1 75 ? 86.402 59.500 63.738 1.00 74.01 74 LEU D CA 1
ATOM 2271 C C . LEU D 1 75 ? 86.998 58.674 64.871 1.00 84.84 74 LEU D C 1
ATOM 2272 O O . LEU D 1 75 ? 86.520 58.735 66.009 1.00 87.22 74 LEU D O 1
ATOM 2277 N N . GLN D 1 76 ? 88.057 57.910 64.589 1.00 88.97 75 GLN D N 1
ATOM 2278 C CA . GLN D 1 76 ? 88.672 57.111 65.643 1.00 92.73 75 GLN D CA 1
ATOM 2279 C C . GLN D 1 76 ? 89.342 57.997 66.683 1.00 95.55 75 GLN D C 1
ATOM 2280 O O . GLN D 1 76 ? 89.357 57.656 67.871 1.00 95.60 75 GLN D O 1
ATOM 2286 N N . LYS D 1 77 ? 89.895 59.134 66.261 1.00 99.94 76 LYS D N 1
ATOM 2287 C CA . LYS D 1 77 ? 90.439 60.083 67.220 1.00 102.78 76 LYS D CA 1
ATOM 2288 C C . LYS D 1 77 ? 89.349 60.795 68.009 1.00 105.60 76 LYS D C 1
ATOM 2289 O O . LYS D 1 77 ? 89.657 61.451 69.010 1.00 112.47 76 LYS D O 1
ATOM 2295 N N . LEU D 1 78 ? 88.086 60.655 67.604 1.00 102.28 77 LEU D N 1
ATOM 2296 C CA . LEU D 1 78 ? 86.965 61.242 68.323 1.00 100.75 77 LEU D CA 1
ATOM 2297 C C . LEU D 1 78 ? 86.285 60.243 69.253 1.00 106.04 77 LEU D C 1
ATOM 2298 O O . LEU D 1 78 ? 85.992 60.567 70.407 1.00 111.29 77 LEU D O 1
ATOM 2303 N N . GLU D 1 79 ? 86.029 59.031 68.767 1.00 104.37 78 GLU D N 1
ATOM 2304 C CA . GLU D 1 79 ? 85.472 57.966 69.592 1.00 101.98 78 GLU D CA 1
ATOM 2305 C C . GLU D 1 79 ? 86.510 57.416 70.567 1.00 104.15 78 GLU D C 1
ATOM 2306 O O . GLU D 1 79 ? 86.992 58.127 71.448 1.00 104.12 78 GLU D O 1
#

Solvent-accessible surface area: 18920 Å² total; per-residue (Å²): 144,150,77,64,76,144,157,99,54,104,97,4,65,87,63,4,39,77,3,52,109,61,14,28,116,1,58,108,66,25,10,40,20,86,82,18,44,34,96,9,73,18,36,18,40,0,0,69,47,73,6,110,34,13,69,84,20,21,87,57,4,90,127,86,18,74,114,26,155,250,135,42,102,92,16,51,85,82,0,64,54,2,60,98,103,0,76,113,26,42,134,83,0,70,24,30,81,155,33,72,101,122,6,69,59,78,25,61,70,11,65,164,123,9,110,82,21,84,71,85,16,86,129,10,80,111,141,15,52,81,17,68,129,175,130,170,151,116,114,60,34,132,149,87,50,113,78,2,83,97,63,18,45,82,2,58,118,62,15,27,114,1,57,120,60,24,10,41,22,86,86,30,43,30,91,8,78,18,30,18,40,0,0,70,52,67,6,113,29,13,65,83,19,16,91,53,8,82,120,73,23,65,64,4,64,92,111,38,143,153,103,159,50,53,146,159,108,26,108,66,13,56,90,88,0,65,52,3,56,108,120,0,76,163,25,53,150,84,0,76,41,28,53,111,43,51,78,130,9,72,62,83,28,42,55,16,65,158,121,8,107,120,16,70,71,75,14,83,147,13,77,130,146,14,58,80,4,52,139,140,60,160

B-factor: mean 71.61, std 28.84, range [26.42, 208.62]

Foldseek 3Di:
DVVVVVVVVVVVVVVVVVVVVVVVVVVVVVVVVVVVVVVVVVVVVVVVVVVVVVVVVVVVVVVVVVVVD/DVVVVVVVVVVVVVVVVVVVVVVVVVVVVVVVVVVVVVVVVVVVVVVVVVVVVVVVVVVCVVVVVVD/DVVVVVVVVVVVVVVVVVVVVVVVVVVVVVVVVVVVVVVVVVVVVVVVVVVVVVVVVVVVVVVVVVVVVVVVVVD/DCVVVVVVVVVVVVVVVVVVVVVVVVVVVVVVVVVVVVVVVVVVVVVVVVVVVVVVVVVVVVVVVVVVVVD